Protein AF-A0A9D6C3I1-F1 (afdb_monomer_lite)

Sequence (187 aa):
MDRSTTITRRALVGTGAVFCLLPLALPAAAEMGEGPRGGEETDPPQPKAPPTEVVLVRDLTTMRPKDLTTLQERMRYGQARVAGFSPQMSISIVTLAYYDKSRARRLLRDMAALHTRADRVTRLRREIDTLGETLATIEKSTDALRARHLPERSGPIKEQNDLHFALSAFQTSVIHWSRHPMEGTLP

Secondary structure (DSSP, 8-state):
-----------------------------------------------PPPPPEEE-HHHHTTS-HHHHHHHHHHHHTTSEEETTS-HHHHHHHHHHHHH-HHHHHHHHHHHHH--SHHHHHHHHHHHHHHHHHHHHHHHHHHHHHHHTT--TTSHHHHHHHHHHHHHHHHHHHHHHHHHSTTTT---

Radius of gyration: 25.13 Å; chains: 1; bounding box: 39×58×82 Å

Foldseek 3Di:
DDDDDDDDDDDDDDDDDDDDDDDDDDDDDDDDDDDDDDDPPPDDPDPPDPDAAEAELVVLLVDDLVVLVVQLVCLVVSNYAYPQADSVLRNLLSLLSNLDSVVSVVLLVVLQPDDDLVVLLVSLVVVLVVLVVVLVVLVVVLVVCVVVVDPCPDPSNVVSVVNSVSSVSNSVSSVVCSVVSSGSDDD

Structure (mmCIF, N/CA/C/O backbone):
data_AF-A0A9D6C3I1-F1
#
_entry.id   AF-A0A9D6C3I1-F1
#
loop_
_atom_site.group_PDB
_atom_site.id
_atom_site.type_symbol
_atom_site.label_atom_id
_atom_site.label_alt_id
_atom_site.label_comp_id
_atom_site.label_asym_id
_atom_site.label_entity_id
_atom_site.label_seq_id
_atom_site.pdbx_PDB_ins_code
_atom_site.Cartn_x
_atom_site.Cartn_y
_atom_site.Cartn_z
_atom_site.occupancy
_atom_site.B_iso_or_equiv
_atom_site.auth_seq_id
_atom_site.auth_comp_id
_atom_site.auth_asym_id
_atom_site.auth_atom_id
_atom_site.pdbx_PDB_model_num
ATOM 1 N N . MET A 1 1 ? -4.232 -1.086 -36.752 1.00 41.22 1 MET A N 1
ATOM 2 C CA . MET A 1 1 ? -5.261 -0.275 -36.064 1.00 41.22 1 MET A CA 1
ATOM 3 C C . MET A 1 1 ? -4.637 0.265 -34.793 1.00 41.22 1 MET A C 1
ATOM 5 O O . MET A 1 1 ? -4.626 -0.412 -33.771 1.00 41.22 1 MET A O 1
ATOM 9 N N . ASP A 1 2 ? -4.030 1.439 -34.921 1.00 35.56 2 ASP A N 1
ATOM 10 C CA . ASP A 1 2 ? -3.275 2.122 -33.876 1.00 35.56 2 ASP A CA 1
ATOM 11 C C . ASP A 1 2 ? -4.185 2.663 -32.773 1.00 35.56 2 ASP A C 1
ATOM 13 O O . ASP A 1 2 ? -5.176 3.343 -33.042 1.00 35.56 2 ASP A O 1
ATOM 17 N N . ARG A 1 3 ? -3.829 2.397 -31.514 1.00 39.00 3 ARG A N 1
ATOM 18 C CA . ARG A 1 3 ? -4.368 3.115 -30.353 1.00 39.00 3 ARG A CA 1
ATOM 19 C C . ARG A 1 3 ? -3.275 4.020 -29.806 1.00 39.00 3 ARG A C 1
ATOM 21 O O . ARG A 1 3 ? -2.466 3.617 -28.980 1.00 39.00 3 ARG A O 1
ATOM 28 N N . SER A 1 4 ? -3.270 5.250 -30.307 1.00 34.41 4 SER A N 1
ATOM 29 C CA . SER A 1 4 ? -2.457 6.353 -29.804 1.00 34.41 4 SER A CA 1
ATOM 30 C C . SER A 1 4 ? -2.983 6.793 -28.434 1.00 34.41 4 SER A C 1
ATOM 32 O O . SER A 1 4 ? -4.024 7.441 -28.336 1.00 34.41 4 SER A O 1
ATOM 34 N N . THR A 1 5 ? -2.287 6.425 -27.359 1.00 44.44 5 THR A N 1
ATOM 35 C CA . THR A 1 5 ? -2.513 6.968 -26.013 1.00 44.44 5 THR A CA 1
ATOM 36 C C . THR A 1 5 ? -1.744 8.274 -25.854 1.00 44.44 5 THR A C 1
ATOM 38 O O . THR A 1 5 ? -0.527 8.285 -25.670 1.00 44.44 5 THR A O 1
ATOM 41 N N . THR A 1 6 ? -2.466 9.386 -25.917 1.00 42.09 6 THR A N 1
ATOM 42 C CA . THR A 1 6 ? -1.946 10.732 -25.673 1.00 42.09 6 THR A CA 1
ATOM 43 C C . THR A 1 6 ? -1.732 10.933 -24.169 1.00 42.09 6 THR A C 1
ATOM 45 O O . THR A 1 6 ? -2.676 11.201 -23.430 1.00 42.09 6 THR A O 1
ATOM 48 N N . ILE A 1 7 ? -0.491 10.785 -23.695 1.00 40.84 7 ILE A N 1
ATOM 49 C CA . ILE A 1 7 ? -0.081 11.199 -22.344 1.00 40.84 7 ILE A CA 1
ATOM 50 C C . ILE A 1 7 ? 0.506 12.607 -22.447 1.00 40.84 7 ILE A C 1
ATOM 52 O O . ILE A 1 7 ? 1.632 12.805 -22.908 1.00 40.84 7 ILE A O 1
ATOM 56 N N . THR A 1 8 ? -0.275 13.598 -22.024 1.00 44.50 8 THR A N 1
ATOM 57 C CA . THR A 1 8 ? 0.118 15.009 -22.007 1.00 44.50 8 THR A CA 1
ATOM 58 C C . THR A 1 8 ? 1.197 15.249 -20.948 1.00 44.50 8 THR A C 1
ATOM 60 O O . THR A 1 8 ? 1.003 15.003 -19.758 1.00 44.50 8 THR A O 1
ATOM 63 N N . ARG A 1 9 ? 2.360 15.724 -21.403 1.00 43.09 9 ARG A N 1
ATOM 64 C CA . ARG A 1 9 ? 3.526 16.108 -20.597 1.00 43.09 9 ARG A CA 1
ATOM 65 C C . ARG A 1 9 ? 3.456 17.581 -20.164 1.00 43.09 9 ARG A C 1
ATOM 67 O O . ARG A 1 9 ? 3.153 18.427 -20.992 1.00 43.09 9 ARG A O 1
ATOM 74 N N . ARG A 1 10 ? 3.960 17.828 -18.941 1.00 45.22 10 ARG A N 1
ATOM 75 C CA . ARG A 1 10 ? 4.652 19.036 -18.414 1.00 45.22 10 ARG A CA 1
ATOM 76 C C . ARG A 1 10 ? 3.873 20.357 -18.276 1.00 45.22 10 ARG A C 1
ATOM 78 O O . ARG A 1 10 ? 3.388 20.891 -19.257 1.00 45.22 10 ARG A O 1
ATOM 85 N N . ALA A 1 11 ? 4.006 20.991 -17.104 1.00 39.66 11 ALA A N 1
ATOM 86 C CA . ALA A 1 11 ? 4.887 22.156 -16.920 1.00 39.66 11 ALA A CA 1
ATOM 87 C C . ALA A 1 11 ? 5.048 22.508 -15.428 1.00 39.66 11 ALA A C 1
ATOM 89 O O . ALA A 1 11 ? 4.115 22.393 -14.642 1.00 39.66 11 ALA A O 1
ATOM 90 N N . LEU A 1 12 ? 6.268 22.911 -15.077 1.00 41.03 12 LEU A N 1
ATOM 91 C CA . LEU A 1 12 ? 6.766 23.304 -13.764 1.00 41.03 12 LEU A CA 1
ATOM 92 C C . LEU A 1 12 ? 7.268 24.743 -13.909 1.00 41.03 12 LEU A C 1
ATOM 94 O O . LEU A 1 12 ? 8.243 24.925 -14.625 1.00 41.03 12 LEU A O 1
ATOM 98 N N . VAL A 1 13 ? 6.598 25.719 -13.290 1.00 37.12 13 VAL A N 1
ATOM 99 C CA . VAL A 1 13 ? 7.014 27.118 -13.022 1.00 37.12 13 VAL A CA 1
ATOM 100 C C . VAL A 1 13 ? 6.026 27.616 -1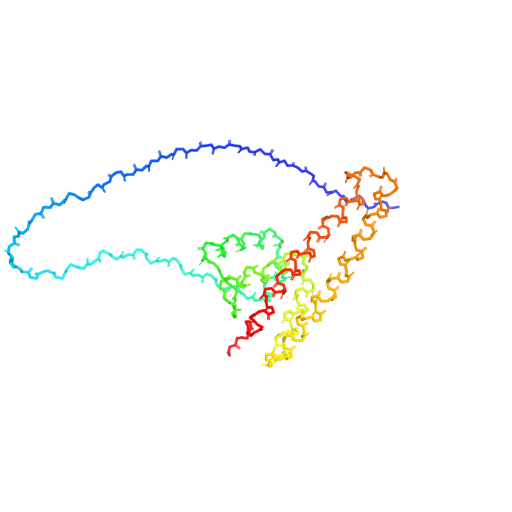1.943 1.00 37.12 13 VAL A C 1
ATOM 102 O O . VAL A 1 13 ? 4.847 27.305 -12.040 1.00 37.12 13 VAL A O 1
ATOM 105 N N . GLY A 1 14 ? 6.371 28.331 -10.877 1.00 36.03 14 GLY A N 1
ATOM 106 C CA . GLY A 1 14 ? 7.604 29.008 -10.530 1.00 36.03 14 GLY A CA 1
ATOM 107 C C . GLY A 1 14 ? 7.535 29.563 -9.105 1.00 36.03 14 GLY A C 1
ATOM 108 O O . GLY A 1 14 ? 6.493 29.598 -8.455 1.00 36.03 14 GLY A O 1
ATOM 109 N N . THR A 1 15 ? 8.714 29.953 -8.658 1.00 45.44 15 THR A N 1
ATOM 110 C CA . THR A 1 15 ? 9.074 30.733 -7.478 1.00 45.44 15 THR A CA 1
ATOM 111 C C . THR A 1 15 ? 8.155 31.930 -7.218 1.00 45.44 15 THR A C 1
ATOM 113 O O . THR A 1 15 ? 7.923 32.750 -8.100 1.00 45.44 15 THR A O 1
ATOM 116 N N . GLY A 1 16 ? 7.726 32.076 -5.964 1.00 34.53 16 GLY A N 1
ATOM 117 C CA . GLY A 1 16 ? 7.071 33.274 -5.446 1.00 34.53 16 GLY A CA 1
ATOM 118 C C . GLY A 1 16 ? 7.357 33.407 -3.955 1.00 34.53 16 GLY A C 1
ATOM 119 O O . GLY A 1 16 ? 6.726 32.748 -3.137 1.00 34.53 16 GLY A O 1
ATOM 120 N N . ALA A 1 17 ? 8.361 34.214 -3.621 1.00 44.56 17 ALA A N 1
ATOM 121 C CA . ALA A 1 17 ? 8.673 34.629 -2.262 1.00 44.56 17 ALA A CA 1
ATOM 122 C C . ALA A 1 17 ? 7.614 35.620 -1.763 1.00 44.56 17 ALA A C 1
ATOM 124 O O . ALA A 1 17 ? 7.318 36.572 -2.479 1.00 44.56 17 ALA A O 1
ATOM 125 N N . VAL A 1 18 ? 7.107 35.454 -0.536 1.00 45.47 18 VAL A N 1
ATOM 126 C CA . VAL A 1 18 ? 6.383 36.518 0.179 1.00 45.47 18 VAL A CA 1
ATOM 127 C C . VAL A 1 18 ? 6.698 36.454 1.678 1.00 45.47 18 VAL A C 1
ATOM 129 O O . VAL A 1 18 ? 6.250 35.566 2.392 1.00 45.47 18 VAL A O 1
ATOM 132 N N . PHE A 1 19 ? 7.523 37.424 2.081 1.00 40.31 19 PHE A N 1
ATOM 133 C CA . PHE A 1 19 ? 7.456 38.258 3.286 1.00 40.31 19 PHE A CA 1
ATOM 134 C C . PHE A 1 19 ? 7.206 37.625 4.667 1.00 40.31 19 PHE A C 1
ATOM 136 O O . PHE A 1 19 ? 6.090 37.280 5.046 1.00 40.31 19 PHE A O 1
ATOM 143 N N . CYS A 1 20 ? 8.266 37.663 5.481 1.00 40.25 20 CYS A N 1
ATOM 144 C CA . CYS A 1 20 ? 8.212 37.649 6.938 1.00 40.25 20 CYS A CA 1
ATOM 145 C C . CYS A 1 20 ? 7.523 38.912 7.474 1.00 40.25 20 CYS A C 1
ATOM 147 O O . CYS A 1 20 ? 7.971 40.019 7.180 1.00 40.25 20 CYS A O 1
ATOM 149 N N . LEU A 1 21 ? 6.536 38.745 8.355 1.00 38.53 21 LEU A N 1
ATOM 150 C CA . LEU A 1 21 ? 6.200 39.733 9.380 1.00 38.53 21 LEU A CA 1
ATOM 151 C C . LEU A 1 21 ? 5.993 39.003 10.713 1.00 38.53 21 LEU A C 1
ATOM 153 O O . LEU A 1 21 ? 4.966 38.370 10.943 1.00 38.53 21 LEU A O 1
ATOM 157 N N . LEU A 1 22 ? 7.014 39.085 11.571 1.00 37.41 22 LEU A N 1
ATOM 158 C CA . LEU A 1 22 ? 6.890 38.882 13.014 1.00 37.41 22 LEU A CA 1
ATOM 159 C C . LEU A 1 22 ? 6.053 40.026 13.603 1.00 37.41 22 LEU A C 1
ATOM 161 O O . LEU A 1 22 ? 6.364 41.185 13.323 1.00 37.41 22 LEU A O 1
ATOM 165 N N . PRO A 1 23 ? 5.136 39.754 14.539 1.00 39.78 23 PRO A N 1
ATOM 166 C CA . PRO A 1 23 ? 4.823 40.698 15.592 1.00 39.78 23 PRO A CA 1
ATOM 167 C C . PRO A 1 23 ? 5.753 40.438 16.784 1.00 39.78 23 PRO A C 1
ATOM 169 O O . PRO A 1 23 ? 5.700 39.393 17.431 1.00 39.78 23 PRO A O 1
ATOM 172 N N . LEU A 1 24 ? 6.613 41.419 17.056 1.00 45.72 24 LEU A N 1
ATOM 173 C CA . LEU A 1 24 ? 7.227 41.649 18.361 1.00 45.72 24 LEU A CA 1
ATOM 174 C C . LEU A 1 24 ? 6.121 41.903 19.393 1.00 45.72 24 LEU A C 1
ATOM 176 O O . LEU A 1 24 ? 5.363 42.859 19.249 1.00 45.72 24 LEU A O 1
ATOM 180 N N . ALA A 1 25 ? 6.086 41.112 20.460 1.00 37.19 25 ALA A N 1
ATOM 181 C CA . ALA A 1 25 ? 5.467 41.515 21.717 1.00 37.19 25 ALA A CA 1
ATOM 182 C C . ALA A 1 25 ? 6.249 40.886 22.878 1.00 37.19 25 ALA A C 1
ATOM 184 O O . ALA A 1 25 ? 6.186 39.680 23.110 1.00 37.19 25 ALA A O 1
ATOM 185 N N . LEU A 1 26 ? 7.040 41.716 23.565 1.00 47.72 26 LEU A N 1
ATOM 186 C CA . LEU A 1 26 ? 7.583 41.417 24.890 1.00 47.72 26 LEU A CA 1
ATOM 187 C C . LEU A 1 26 ? 6.434 41.292 25.904 1.00 47.72 26 LEU A C 1
ATOM 189 O O . LEU A 1 26 ? 5.450 42.021 25.780 1.00 47.72 26 LEU A O 1
ATOM 193 N N . PRO A 1 27 ? 6.641 40.566 27.011 1.00 42.28 27 PRO A N 1
ATOM 194 C CA . PRO A 1 27 ? 6.152 41.024 28.297 1.00 42.28 27 PRO A CA 1
ATOM 195 C C . PRO A 1 27 ? 7.333 41.460 29.167 1.00 42.28 27 PRO A C 1
ATOM 197 O O . PRO A 1 27 ? 8.237 40.686 29.483 1.00 42.28 27 PRO A O 1
ATOM 200 N N . ALA A 1 28 ? 7.315 42.744 29.519 1.00 39.56 28 ALA 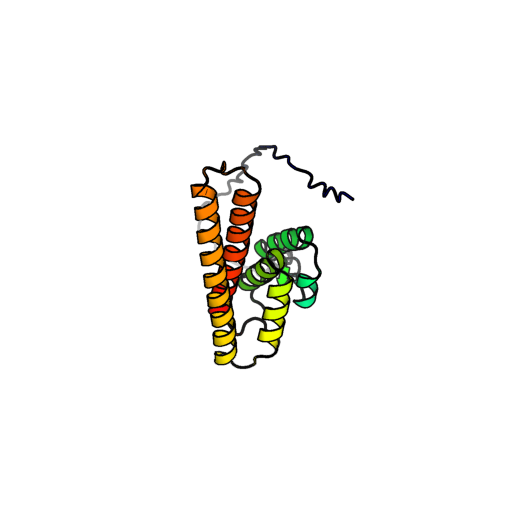A N 1
ATOM 201 C CA . ALA A 1 28 ? 8.132 43.311 30.574 1.00 39.56 28 ALA A CA 1
ATOM 202 C C . ALA A 1 28 ? 7.696 42.726 31.923 1.00 39.56 28 ALA A C 1
ATOM 204 O O . ALA A 1 28 ? 6.505 42.623 32.214 1.00 39.56 28 ALA A O 1
ATOM 205 N N . ALA A 1 29 ? 8.681 42.367 32.741 1.00 41.00 29 ALA A N 1
ATOM 206 C CA . ALA A 1 29 ? 8.491 42.146 34.163 1.00 41.00 29 ALA A CA 1
ATOM 207 C C . ALA A 1 29 ? 8.035 43.456 34.828 1.00 41.00 29 ALA A C 1
ATOM 209 O O . ALA A 1 29 ? 8.660 44.498 34.625 1.00 41.00 29 ALA A O 1
ATOM 210 N N . ALA A 1 30 ? 6.974 43.396 35.629 1.00 38.69 30 ALA A N 1
ATOM 211 C CA . ALA A 1 30 ? 6.632 44.422 36.607 1.00 38.69 30 ALA A CA 1
ATOM 212 C C . ALA A 1 30 ? 5.913 43.769 37.796 1.00 38.69 30 ALA A C 1
ATOM 214 O O . ALA A 1 30 ? 5.137 42.829 37.633 1.00 38.69 30 ALA A O 1
ATOM 215 N N . GLU A 1 31 ? 6.280 44.238 38.983 1.00 41.88 31 GLU A N 1
ATOM 216 C CA . 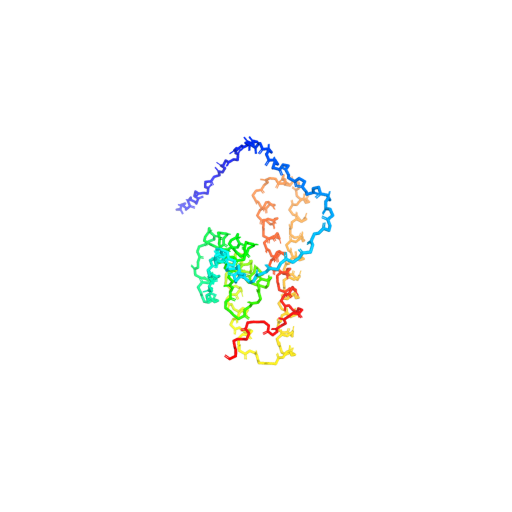GLU A 1 31 ? 6.054 43.643 40.295 1.00 41.88 31 GLU A CA 1
ATOM 217 C C . GLU A 1 31 ? 4.633 43.785 40.870 1.00 41.88 31 GLU A C 1
ATOM 219 O O . GLU A 1 31 ? 3.824 44.591 40.423 1.00 41.88 31 GLU A O 1
ATOM 224 N N . MET A 1 32 ? 4.416 42.974 41.915 1.00 40.91 32 MET A N 1
ATOM 225 C CA . MET A 1 32 ? 3.542 43.119 43.091 1.00 40.91 32 MET A CA 1
ATOM 226 C C . MET A 1 32 ? 2.524 44.275 43.137 1.00 40.91 32 MET A C 1
ATOM 228 O O . MET A 1 32 ? 2.875 45.450 43.195 1.00 40.91 32 MET A O 1
ATOM 232 N N . GLY A 1 33 ? 1.259 43.894 43.340 1.00 31.80 33 GLY A N 1
ATOM 233 C CA . GLY A 1 33 ? 0.201 44.739 43.893 1.00 31.80 33 GLY A CA 1
ATOM 234 C C . GLY A 1 33 ? -0.966 43.880 44.392 1.00 31.80 33 GLY A C 1
ATOM 235 O O . GLY A 1 33 ? -1.518 43.078 43.645 1.00 31.80 33 GLY A O 1
ATOM 236 N N . GLU A 1 34 ? -1.291 44.009 45.676 1.00 39.66 34 GLU A N 1
ATOM 237 C CA . GLU A 1 34 ? -2.331 43.285 46.416 1.00 39.66 34 GLU A CA 1
ATOM 238 C C . GLU A 1 34 ? -3.773 43.590 45.946 1.00 39.66 34 GLU A C 1
ATOM 240 O O . GLU A 1 34 ? -4.186 44.742 45.982 1.00 39.66 34 GLU A O 1
ATOM 245 N N . GLY A 1 35 ? -4.544 42.531 45.628 1.00 39.19 35 GLY A N 1
ATOM 246 C CA . GLY A 1 35 ? -6.014 42.348 45.763 1.00 39.19 35 GLY A CA 1
ATOM 247 C C . GLY A 1 35 ? -7.009 43.408 45.227 1.00 39.19 35 GLY A C 1
ATOM 248 O O . GLY A 1 35 ? -6.638 44.443 44.694 1.00 39.19 35 GLY A O 1
ATOM 249 N N . PRO A 1 36 ? -8.329 43.245 45.456 1.00 56.00 36 PRO A N 1
ATOM 250 C CA . PRO A 1 36 ? -9.191 42.067 45.308 1.00 56.00 36 PRO A CA 1
ATOM 251 C C . PRO A 1 36 ? -10.387 42.354 44.355 1.00 56.00 36 PRO A C 1
ATOM 253 O O . PRO A 1 36 ? -10.845 43.489 44.274 1.00 56.00 36 PRO A O 1
ATOM 256 N N . ARG A 1 37 ? -10.970 41.327 43.716 1.00 40.38 37 ARG A N 1
ATOM 257 C CA . ARG A 1 37 ? -12.417 41.158 43.396 1.00 40.38 37 ARG A CA 1
ATOM 258 C C . ARG A 1 37 ? -12.599 40.244 42.192 1.00 40.38 37 ARG A C 1
ATOM 260 O O . ARG A 1 37 ? -11.935 40.397 41.177 1.00 40.38 37 ARG A O 1
ATOM 267 N N . GLY A 1 38 ? -13.546 39.320 42.327 1.00 47.66 38 GLY A N 1
ATOM 268 C CA . GLY A 1 38 ? -13.945 38.423 41.259 1.00 47.66 38 GLY A CA 1
ATOM 269 C C . GLY A 1 38 ? -14.486 39.168 40.042 1.00 47.66 38 GLY A C 1
ATOM 270 O O . GLY A 1 38 ? -15.381 40.003 40.147 1.00 47.66 38 GLY A O 1
ATOM 271 N N . GLY A 1 39 ? -13.956 38.798 38.889 1.00 41.53 39 GLY A N 1
ATOM 272 C CA . GLY A 1 39 ? -14.714 38.659 37.663 1.00 41.53 39 GLY A CA 1
ATOM 273 C C . GLY A 1 39 ? -14.410 37.256 37.162 1.00 41.53 39 GLY A C 1
ATOM 274 O O . GLY A 1 39 ? -13.241 36.886 37.079 1.00 41.53 39 GLY A O 1
ATOM 275 N N . GLU A 1 40 ? -15.435 36.449 36.893 1.00 53.56 40 GLU A N 1
ATOM 276 C CA . GLU A 1 40 ? -15.267 35.327 35.974 1.00 53.56 40 GLU A CA 1
ATOM 277 C C . GLU A 1 40 ? -14.858 35.941 34.637 1.00 53.56 40 GLU A C 1
ATOM 279 O O . GLU A 1 40 ? -15.681 36.472 33.892 1.00 53.56 40 GLU A O 1
ATOM 284 N N . GLU A 1 41 ? -13.554 35.956 34.387 1.00 51.03 41 GLU A N 1
ATOM 285 C CA . GLU A 1 41 ? -12.990 36.260 33.087 1.00 51.03 41 GLU A CA 1
ATOM 286 C C . GLU A 1 41 ? -13.377 35.081 32.195 1.00 51.03 41 GLU A C 1
ATOM 288 O O . GLU A 1 41 ? -12.725 34.040 32.158 1.00 51.03 41 GLU A O 1
ATOM 293 N N . THR A 1 42 ? -14.550 35.181 31.568 1.00 59.91 42 THR A N 1
ATOM 294 C CA . THR A 1 42 ? -14.935 34.258 30.510 1.00 59.91 42 THR A CA 1
ATOM 295 C C . THR A 1 42 ? -13.913 34.429 29.402 1.00 59.91 42 THR A C 1
ATOM 297 O O . THR A 1 42 ? -13.973 35.419 28.667 1.00 59.91 42 THR A O 1
ATOM 300 N N . ASP A 1 43 ? -12.977 33.482 29.309 1.00 66.00 43 ASP A N 1
ATOM 301 C CA . ASP A 1 43 ? -12.080 33.358 28.167 1.00 66.00 43 AS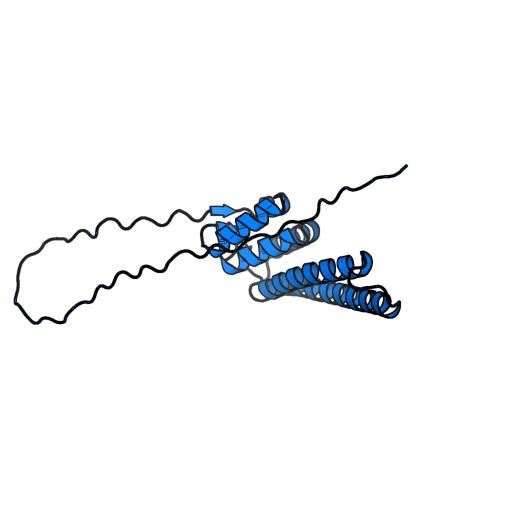P A CA 1
ATOM 302 C C . ASP A 1 43 ? -12.902 33.558 26.883 1.00 66.00 43 ASP A C 1
ATOM 304 O O . ASP A 1 43 ? -13.963 32.928 26.731 1.00 66.00 43 ASP A O 1
ATOM 308 N N . PRO A 1 44 ? -12.474 34.436 25.955 1.00 70.12 44 PRO A N 1
ATOM 309 C CA . PRO A 1 44 ? -13.165 34.585 24.686 1.00 70.12 44 PRO A CA 1
ATOM 310 C C . PRO A 1 44 ? -13.267 33.200 24.036 1.00 70.12 44 PRO A C 1
ATOM 312 O O . PRO A 1 44 ? -12.283 32.453 24.054 1.00 70.12 44 PRO A O 1
ATOM 315 N N . PRO A 1 45 ? -14.438 32.817 23.489 1.00 65.94 45 PRO A N 1
ATOM 316 C CA . PRO A 1 45 ? -14.644 31.477 22.965 1.00 65.94 45 PRO A CA 1
ATOM 317 C C . PRO A 1 45 ? -13.576 31.194 21.916 1.00 65.94 45 PRO A C 1
ATOM 319 O O . PRO A 1 45 ? -13.586 31.780 20.830 1.00 65.94 45 PRO A O 1
ATOM 322 N N . GLN A 1 46 ? -12.631 30.315 22.259 1.00 67.19 46 GLN A N 1
ATOM 323 C CA . GLN A 1 46 ? -11.584 29.944 21.326 1.00 67.19 46 GLN A CA 1
ATOM 324 C C . GLN A 1 46 ? -12.239 29.377 20.063 1.00 67.19 46 GLN A C 1
ATOM 326 O O . GLN A 1 46 ? -13.208 28.609 20.163 1.00 67.19 46 GLN A O 1
ATOM 331 N N . PRO A 1 47 ? -11.749 29.746 18.867 1.00 64.19 47 PRO A N 1
ATOM 332 C CA . PRO A 1 47 ? -12.285 29.215 17.628 1.00 64.19 47 PRO A CA 1
ATOM 333 C C . PRO A 1 47 ? -12.167 27.691 17.662 1.00 64.19 47 PRO A C 1
ATOM 335 O O . PRO A 1 47 ? -11.069 27.134 17.688 1.00 64.19 47 PRO A O 1
ATOM 338 N N . LYS A 1 48 ? -13.318 27.007 17.701 1.00 70.19 48 LYS A N 1
ATOM 339 C CA . LYS A 1 48 ? -13.371 25.545 17.660 1.00 70.19 48 LYS A CA 1
ATOM 340 C C . LYS A 1 48 ? -12.679 25.091 16.382 1.00 70.19 48 LYS A C 1
ATOM 342 O O . LYS A 1 48 ? -13.077 25.499 15.290 1.00 70.19 48 LYS A O 1
ATOM 347 N N . ALA A 1 49 ? -11.655 24.253 16.527 1.00 68.00 49 ALA A N 1
ATOM 348 C CA . ALA A 1 49 ? -11.008 23.630 15.385 1.00 68.00 49 ALA A CA 1
ATOM 349 C C . ALA A 1 49 ? -12.078 22.945 14.510 1.00 68.00 49 ALA A C 1
ATOM 351 O O . ALA A 1 49 ? -13.001 22.324 15.053 1.00 68.00 49 ALA A O 1
ATOM 352 N N . PRO A 1 50 ? -11.998 23.075 13.174 1.00 70.94 50 PRO A N 1
ATOM 353 C CA . PRO A 1 50 ? -12.965 22.447 12.289 1.00 70.94 50 PRO A CA 1
ATOM 354 C C . PRO A 1 50 ? -12.973 20.928 12.515 1.00 70.94 50 PRO A C 1
ATOM 356 O O . PRO A 1 50 ? -11.918 20.341 12.778 1.00 70.94 50 PRO A O 1
ATOM 359 N N . PRO A 1 51 ? -14.143 20.274 12.423 1.00 76.69 51 PRO A N 1
ATOM 360 C CA . PRO A 1 51 ? -14.237 18.839 12.642 1.00 76.69 51 PRO A CA 1
ATOM 361 C C . PRO A 1 51 ? -13.388 18.081 11.614 1.00 76.69 51 PRO A C 1
ATOM 363 O O . PRO A 1 51 ? -13.446 18.361 10.416 1.00 76.69 51 PRO A O 1
ATOM 366 N N . THR A 1 52 ? -12.609 17.101 12.081 1.00 86.50 52 THR A N 1
ATOM 367 C CA . THR A 1 52 ? -11.832 16.210 11.211 1.00 86.50 52 THR A CA 1
ATOM 368 C C . THR A 1 52 ? -12.775 15.357 10.363 1.00 86.50 52 THR A C 1
ATOM 370 O O . THR A 1 52 ? -13.596 14.609 10.897 1.00 86.50 52 THR A O 1
ATOM 373 N N . GLU A 1 53 ? -12.627 15.416 9.040 1.00 91.44 53 GLU A N 1
ATOM 374 C CA . GLU A 1 53 ? -13.364 14.556 8.115 1.00 91.44 53 GLU A CA 1
ATOM 375 C C . GLU A 1 53 ? -12.968 13.087 8.311 1.00 91.44 53 GLU A C 1
ATOM 377 O O . GLU A 1 53 ? -11.785 12.748 8.380 1.00 91.44 53 GLU A O 1
ATOM 382 N N . VAL A 1 54 ? -13.951 12.192 8.376 1.00 91.00 54 VAL A N 1
ATOM 383 C CA . VAL A 1 54 ? -13.709 10.750 8.479 1.00 91.00 54 VAL A CA 1
ATOM 384 C C . VAL A 1 54 ? -14.080 10.084 7.160 1.00 91.00 54 VAL A C 1
ATOM 386 O O . VAL A 1 54 ? -15.246 10.056 6.778 1.00 91.00 54 VAL A O 1
ATOM 389 N N . VAL A 1 55 ? -13.081 9.520 6.484 1.00 92.19 55 VAL A N 1
ATOM 390 C CA . VAL A 1 55 ? -13.228 8.845 5.189 1.00 92.19 55 VAL A CA 1
ATOM 391 C C . VAL A 1 55 ? -13.312 7.337 5.388 1.00 92.19 55 VAL A C 1
ATOM 393 O O . VAL A 1 55 ? -12.523 6.753 6.136 1.00 92.19 55 VAL A O 1
ATOM 396 N N . LEU A 1 56 ? -14.243 6.674 4.703 1.00 91.56 56 LEU A N 1
ATOM 397 C CA . LEU A 1 56 ? -14.358 5.221 4.771 1.00 91.56 56 LEU A CA 1
ATOM 398 C C . LEU A 1 56 ? -13.340 4.551 3.846 1.00 91.56 56 LEU A C 1
ATOM 400 O O . LEU A 1 56 ? -13.092 4.985 2.723 1.00 91.56 56 LEU A O 1
ATOM 404 N N . VAL A 1 57 ? -12.813 3.409 4.288 1.00 88.81 57 VAL A N 1
ATOM 405 C CA . VAL A 1 57 ? -11.842 2.602 3.527 1.00 88.81 57 VAL A CA 1
ATOM 406 C C . VAL A 1 57 ? -12.352 2.247 2.124 1.00 88.81 57 VAL A C 1
ATOM 408 O O . VAL A 1 57 ? -11.585 2.247 1.159 1.00 88.81 57 VAL A O 1
ATOM 411 N N . ARG A 1 58 ? -13.654 1.960 1.990 1.00 87.12 58 ARG A N 1
ATOM 412 C CA . ARG A 1 58 ? -14.271 1.608 0.701 1.00 87.12 58 ARG A CA 1
ATOM 413 C C . ARG A 1 58 ? -14.158 2.744 -0.323 1.00 87.12 58 ARG A C 1
ATOM 415 O O . ARG A 1 58 ? -13.876 2.465 -1.491 1.00 87.12 58 ARG A O 1
ATOM 422 N N . ASP A 1 59 ? -14.264 3.991 0.136 1.00 90.12 59 ASP A N 1
ATOM 423 C CA . ASP A 1 59 ? -14.283 5.184 -0.712 1.00 90.12 59 ASP A CA 1
ATOM 424 C C . ASP A 1 59 ? -12.890 5.452 -1.303 1.00 90.12 59 ASP A C 1
ATOM 426 O O . ASP A 1 59 ? -12.763 5.768 -2.490 1.00 90.12 59 ASP A O 1
ATOM 430 N N . LEU A 1 60 ? -11.827 5.194 -0.527 1.00 89.38 60 LEU A N 1
ATOM 431 C CA . LEU A 1 60 ? -10.429 5.361 -0.954 1.00 89.38 60 LEU A CA 1
ATOM 432 C C . LEU A 1 60 ? -10.113 4.593 -2.236 1.00 89.38 60 LEU A C 1
ATOM 434 O O . LEU A 1 60 ? -9.429 5.085 -3.131 1.00 89.38 60 LEU A O 1
ATOM 438 N N . THR A 1 61 ? -10.636 3.373 -2.351 1.00 79.81 61 THR A N 1
ATOM 439 C CA . THR A 1 61 ? -10.336 2.516 -3.504 1.00 79.81 61 THR A CA 1
ATOM 440 C C . THR A 1 61 ? -11.091 2.936 -4.770 1.00 79.81 61 THR A C 1
ATOM 442 O O . THR A 1 61 ? -10.786 2.437 -5.854 1.00 79.81 61 THR A O 1
ATOM 445 N N . THR A 1 62 ? -12.065 3.843 -4.650 1.00 88.25 62 THR A N 1
ATOM 446 C CA . THR A 1 62 ? -12.861 4.387 -5.764 1.00 88.25 62 THR A CA 1
ATOM 447 C C . THR A 1 62 ? -12.479 5.818 -6.150 1.00 88.25 62 THR A C 1
ATOM 449 O O . THR A 1 62 ? -12.717 6.218 -7.287 1.00 88.25 62 THR A O 1
ATOM 452 N N . MET A 1 63 ? -11.826 6.567 -5.256 1.00 91.69 63 MET A N 1
ATOM 453 C CA . MET A 1 63 ? -11.372 7.944 -5.494 1.00 91.69 63 MET A CA 1
ATOM 454 C C . MET A 1 63 ? -10.369 8.047 -6.646 1.00 91.69 63 MET A C 1
ATOM 456 O O . MET A 1 63 ? -9.573 7.134 -6.882 1.00 91.69 63 MET A O 1
ATOM 460 N N . ARG A 1 64 ? -10.352 9.167 -7.378 1.00 92.69 64 ARG A N 1
ATOM 461 C CA . ARG A 1 64 ? -9.341 9.397 -8.426 1.00 92.69 64 ARG A CA 1
ATOM 462 C C . ARG A 1 64 ? -7.993 9.740 -7.776 1.00 92.69 64 ARG A C 1
ATOM 464 O O . ARG A 1 64 ? -7.981 10.256 -6.663 1.00 92.69 64 ARG A O 1
ATOM 471 N N . PRO A 1 65 ? -6.853 9.513 -8.457 1.00 89.75 65 PRO A N 1
ATOM 472 C CA . PRO A 1 65 ? -5.535 9.816 -7.890 1.00 89.75 65 PRO A CA 1
ATOM 473 C C . PRO A 1 65 ? -5.397 11.258 -7.385 1.00 89.75 65 PRO A C 1
ATOM 475 O O . PRO A 1 65 ? -4.886 11.466 -6.293 1.00 89.75 65 PRO A O 1
ATOM 478 N N . LYS A 1 66 ? -5.940 12.238 -8.124 1.00 92.44 66 LYS A N 1
ATOM 479 C CA . LYS A 1 66 ? -5.957 13.649 -7.704 1.00 92.44 66 LYS A CA 1
ATOM 480 C C . LYS A 1 66 ? -6.685 13.850 -6.370 1.00 92.44 66 LYS A C 1
ATOM 482 O O . LYS A 1 66 ? -6.190 14.573 -5.513 1.00 92.44 66 LYS A O 1
ATOM 487 N N . ASP A 1 67 ? -7.827 13.187 -6.193 1.00 94.56 67 ASP A N 1
ATOM 488 C CA . ASP A 1 67 ? -8.621 13.291 -4.967 1.00 94.56 67 ASP A CA 1
ATOM 489 C C . ASP A 1 67 ? -7.874 12.645 -3.782 1.00 94.56 67 ASP A C 1
ATOM 491 O O . ASP A 1 67 ? -7.905 13.172 -2.673 1.00 94.56 67 ASP A O 1
ATOM 495 N N . LEU A 1 68 ? -7.134 11.552 -4.023 1.00 93.31 68 LEU A N 1
ATOM 496 C CA . LEU A 1 68 ? -6.276 10.910 -3.017 1.00 93.31 68 LEU A CA 1
ATOM 497 C C . LEU A 1 68 ? -5.101 11.803 -2.596 1.00 93.31 68 LEU A C 1
ATOM 499 O O . LEU A 1 68 ? -4.783 11.851 -1.411 1.00 93.31 68 LEU A O 1
ATOM 503 N N . THR A 1 69 ? -4.486 12.540 -3.527 1.00 93.00 69 THR A N 1
ATOM 504 C CA . THR A 1 69 ? -3.429 13.513 -3.204 1.00 93.00 69 THR A CA 1
ATOM 505 C C . THR A 1 69 ? -3.968 14.633 -2.317 1.00 93.00 69 THR A C 1
ATOM 507 O O . THR A 1 69 ? -3.404 14.897 -1.257 1.00 93.00 69 THR A O 1
ATOM 510 N N . THR A 1 70 ? -5.101 15.234 -2.693 1.00 93.94 70 THR A N 1
ATOM 511 C CA . THR A 1 70 ? -5.760 16.262 -1.874 1.00 93.94 70 THR A CA 1
ATOM 512 C C . THR A 1 70 ? -6.151 15.714 -0.503 1.00 93.94 70 THR A C 1
ATOM 514 O O . THR A 1 70 ? -5.955 16.378 0.512 1.00 93.94 70 THR A O 1
ATOM 517 N N . LEU A 1 71 ? -6.662 14.483 -0.436 1.00 93.88 71 LEU A N 1
ATOM 518 C CA . LEU A 1 71 ? -6.990 13.843 0.833 1.00 93.88 71 LEU A CA 1
ATOM 519 C C . LEU A 1 71 ? -5.746 13.636 1.710 1.00 93.88 71 LEU A C 1
ATOM 521 O O . LEU A 1 71 ? -5.791 13.909 2.908 1.00 93.88 71 LEU A O 1
ATOM 525 N N . GLN A 1 72 ? -4.629 13.201 1.126 1.00 92.56 72 GLN A N 1
ATOM 526 C CA . GLN A 1 72 ? -3.370 13.015 1.844 1.00 92.56 72 GLN A CA 1
ATOM 527 C C . GLN A 1 72 ? -2.831 14.335 2.413 1.00 92.56 72 GLN A C 1
ATOM 529 O O . GLN A 1 72 ? -2.355 14.360 3.548 1.00 92.56 72 GLN A O 1
ATOM 534 N N . GLU A 1 73 ? -2.927 15.436 1.666 1.00 92.31 73 GLU A N 1
ATOM 535 C CA . GLU A 1 73 ? -2.575 16.775 2.154 1.00 92.31 73 GLU A CA 1
ATOM 536 C C . GLU A 1 73 ? -3.450 17.178 3.342 1.00 92.31 73 GLU A C 1
ATOM 538 O O . GLU A 1 73 ? -2.933 17.557 4.391 1.00 92.31 73 GLU A O 1
ATOM 543 N N . ARG A 1 74 ? -4.769 16.999 3.234 1.00 93.56 74 ARG A N 1
ATOM 544 C CA . ARG A 1 74 ? -5.708 17.279 4.331 1.00 93.56 74 ARG A CA 1
ATOM 545 C C . ARG A 1 74 ? -5.408 16.449 5.581 1.00 93.56 74 ARG A C 1
ATOM 547 O O . ARG A 1 74 ? -5.495 16.970 6.691 1.00 93.56 74 ARG A O 1
ATOM 554 N N . MET A 1 75 ? -4.999 15.188 5.426 1.00 93.62 75 MET A N 1
ATOM 555 C CA . MET A 1 75 ? -4.569 14.341 6.548 1.00 93.62 75 MET A CA 1
ATOM 556 C C . MET A 1 75 ? -3.310 14.876 7.241 1.00 93.62 75 MET A C 1
ATOM 558 O O . MET A 1 75 ? -3.237 14.827 8.467 1.00 93.62 75 MET A O 1
ATOM 562 N N . ARG A 1 76 ? -2.346 15.439 6.495 1.00 89.94 76 ARG A N 1
ATOM 563 C CA . ARG A 1 76 ? -1.142 16.063 7.083 1.00 89.94 76 ARG A CA 1
ATOM 564 C C . ARG A 1 76 ? -1.479 17.262 7.968 1.00 89.94 76 ARG A C 1
ATOM 566 O O . ARG A 1 76 ? -0.794 17.484 8.958 1.00 89.94 76 ARG A O 1
ATOM 573 N N . TYR A 1 77 ? -2.542 17.993 7.638 1.00 89.75 77 TYR A N 1
ATOM 574 C CA . TYR A 1 77 ? -3.045 19.115 8.438 1.00 89.75 77 TYR A CA 1
ATOM 575 C C . TYR A 1 77 ? -4.074 18.700 9.505 1.00 89.75 77 TYR A C 1
ATOM 577 O O . TYR A 1 77 ? -4.718 19.562 10.096 1.00 89.75 77 TYR A O 1
ATOM 585 N N . GLY A 1 78 ? -4.279 17.398 9.743 1.00 88.38 78 GLY A N 1
ATOM 586 C CA . GLY A 1 78 ? -5.248 16.902 10.732 1.00 88.38 78 GLY A CA 1
ATOM 587 C C . GLY A 1 78 ? -6.719 17.138 10.360 1.00 88.38 78 GLY A C 1
ATOM 588 O O . GLY A 1 78 ? -7.610 16.979 11.193 1.00 88.38 78 GLY A O 1
ATOM 589 N N . GLN A 1 79 ? -6.993 17.501 9.106 1.00 92.50 79 GLN A N 1
ATOM 590 C CA . GLN A 1 79 ? -8.331 17.846 8.618 1.00 92.50 79 GLN A CA 1
ATOM 591 C C . GLN A 1 79 ? -9.122 16.630 8.134 1.00 92.50 79 GLN A C 1
ATOM 593 O O . GLN A 1 79 ? -10.330 16.729 7.933 1.00 92.50 79 GLN A O 1
ATOM 598 N N . ALA A 1 80 ? -8.456 15.494 7.922 1.00 94.06 80 ALA A N 1
ATOM 599 C CA . ALA A 1 80 ? -9.089 14.244 7.530 1.00 94.06 80 ALA A CA 1
ATOM 600 C C . ALA A 1 80 ? -8.386 13.041 8.174 1.00 94.06 80 ALA A C 1
ATOM 602 O O . ALA A 1 80 ? -7.208 13.113 8.524 1.00 94.06 80 ALA A O 1
ATOM 603 N N . ARG A 1 81 ? -9.094 11.918 8.297 1.00 94.62 81 ARG A N 1
ATOM 604 C CA . ARG A 1 81 ? -8.541 10.609 8.675 1.00 94.62 81 ARG A CA 1
ATOM 605 C C . ARG A 1 81 ? -9.356 9.473 8.067 1.00 94.62 81 ARG A C 1
ATOM 607 O O . ARG A 1 81 ? -10.513 9.658 7.699 1.00 94.62 81 ARG A O 1
ATOM 614 N N . VAL A 1 82 ? -8.771 8.284 7.995 1.00 94.44 82 VAL A N 1
ATOM 615 C CA . VAL A 1 82 ? -9.480 7.070 7.581 1.00 94.44 82 VAL A CA 1
ATOM 616 C C . VAL A 1 82 ? -10.156 6.443 8.801 1.00 94.44 82 VAL A C 1
ATOM 618 O O . VAL A 1 82 ? -9.554 6.313 9.867 1.00 94.44 82 VAL A O 1
ATOM 621 N N . ALA A 1 83 ? -11.419 6.048 8.657 1.00 92.06 83 ALA A N 1
ATOM 622 C CA . ALA A 1 83 ? -12.170 5.366 9.705 1.00 92.06 83 ALA A CA 1
ATOM 623 C C . ALA A 1 83 ? -11.444 4.094 10.178 1.00 92.06 83 ALA A C 1
ATOM 625 O O . ALA A 1 83 ? -11.029 3.274 9.361 1.00 92.06 83 ALA A O 1
ATOM 626 N N . GLY A 1 84 ? -11.309 3.928 11.496 1.00 91.19 84 GLY A N 1
ATOM 627 C CA . GLY A 1 84 ? -10.619 2.785 12.108 1.00 91.19 84 GLY A CA 1
ATOM 628 C C . GLY A 1 84 ? -9.090 2.892 12.145 1.00 91.19 84 GLY A C 1
ATOM 629 O O . GLY A 1 84 ? -8.451 2.009 12.710 1.00 91.19 84 GLY A O 1
ATOM 630 N N . PHE A 1 85 ? -8.501 3.959 11.598 1.00 94.44 85 PHE A N 1
ATOM 631 C CA . PHE A 1 85 ? -7.055 4.181 11.602 1.00 94.44 85 PHE A CA 1
ATOM 632 C C . PHE A 1 85 ? -6.679 5.449 12.374 1.00 94.44 85 PHE A C 1
ATOM 634 O O . PHE A 1 85 ? -7.431 6.430 12.439 1.00 94.44 85 PHE A O 1
ATOM 641 N N . SER A 1 86 ? -5.482 5.428 12.950 1.00 93.50 86 SER A N 1
ATOM 642 C CA . SER A 1 86 ? -4.807 6.594 13.505 1.00 93.50 86 SER A CA 1
ATOM 643 C C . SER A 1 86 ? -4.505 7.616 12.397 1.00 93.50 86 SER A C 1
ATOM 645 O O . SER A 1 86 ? -4.466 7.256 11.212 1.00 93.50 86 SER A O 1
ATOM 647 N N . PRO A 1 87 ? -4.275 8.902 12.728 1.00 91.50 87 PRO A N 1
ATOM 648 C CA . PRO A 1 87 ? -3.909 9.909 11.729 1.00 91.50 87 PRO A CA 1
ATOM 649 C C . PRO A 1 87 ? -2.677 9.504 10.908 1.00 91.50 87 PRO A C 1
ATOM 651 O O . PRO A 1 87 ? -2.670 9.619 9.684 1.00 91.50 87 PRO A O 1
ATOM 654 N N . GLN A 1 88 ? -1.666 8.937 11.571 1.00 90.81 88 GLN A N 1
ATOM 655 C CA . GLN A 1 88 ? -0.431 8.521 10.914 1.00 90.81 88 GLN A CA 1
ATOM 656 C C . GLN A 1 88 ? -0.659 7.335 9.967 1.00 90.81 88 GLN A C 1
ATOM 658 O O . GLN A 1 88 ? -0.183 7.344 8.831 1.00 90.81 88 GLN A O 1
ATOM 663 N N . MET A 1 89 ? -1.427 6.327 10.389 1.00 95.19 89 MET A N 1
ATOM 664 C CA . MET A 1 89 ? -1.748 5.193 9.521 1.00 95.19 89 MET A CA 1
ATOM 665 C C . MET A 1 89 ? -2.715 5.551 8.401 1.00 95.19 89 MET A C 1
ATOM 667 O O . MET A 1 89 ? -2.615 4.975 7.322 1.00 95.19 89 MET A O 1
ATOM 671 N N . SER A 1 90 ? -3.598 6.528 8.601 1.00 95.38 90 SER A N 1
ATOM 672 C CA . SER A 1 90 ? -4.493 7.030 7.553 1.00 95.38 90 SER A CA 1
ATOM 673 C C . SER A 1 90 ? -3.710 7.452 6.307 1.00 95.38 90 SER A C 1
ATOM 675 O O . SER A 1 90 ? -4.073 7.076 5.193 1.00 95.38 90 SER A O 1
ATOM 677 N N . ILE A 1 91 ? -2.573 8.131 6.500 1.00 94.75 91 ILE A N 1
ATOM 678 C CA . ILE A 1 91 ? -1.658 8.514 5.417 1.00 94.75 91 ILE A CA 1
ATOM 679 C C . ILE A 1 91 ? -1.101 7.272 4.711 1.00 94.75 91 ILE A C 1
ATOM 681 O O . ILE A 1 91 ? -1.072 7.229 3.480 1.00 94.75 91 ILE A O 1
ATOM 685 N N . SER A 1 92 ? -0.689 6.244 5.460 1.00 95.31 92 SER A N 1
ATOM 686 C CA . SER A 1 92 ? -0.221 4.978 4.880 1.00 95.31 92 SER A CA 1
ATOM 687 C C . SER A 1 92 ? -1.318 4.278 4.077 1.00 95.31 92 SER A C 1
ATOM 689 O O . SER A 1 92 ? -1.056 3.847 2.960 1.00 95.31 92 SER A O 1
ATOM 691 N N . ILE A 1 93 ? -2.558 4.220 4.571 1.00 95.94 93 ILE A N 1
ATOM 692 C CA . ILE A 1 93 ? -3.670 3.583 3.849 1.00 95.94 93 ILE A CA 1
ATOM 693 C C . ILE A 1 93 ? -4.002 4.329 2.551 1.00 95.94 93 ILE A C 1
ATOM 695 O O . ILE A 1 93 ? -4.198 3.695 1.511 1.00 95.94 93 ILE A O 1
ATOM 699 N N . VAL A 1 94 ? -4.002 5.665 2.569 1.00 95.94 94 VAL A N 1
ATOM 700 C CA . VAL A 1 94 ? -4.155 6.468 1.345 1.00 95.94 94 VAL A CA 1
ATOM 701 C C . VAL A 1 94 ? -2.997 6.223 0.380 1.00 95.94 94 VAL A C 1
ATOM 703 O O . VAL A 1 94 ? -3.228 6.068 -0.816 1.00 95.94 94 VAL A O 1
ATOM 706 N N . THR A 1 95 ? -1.769 6.106 0.888 1.00 95.19 95 THR A N 1
ATOM 707 C CA . THR A 1 95 ? -0.575 5.818 0.078 1.00 95.19 95 THR A CA 1
ATOM 708 C C . THR A 1 95 ? -0.686 4.463 -0.626 1.00 95.19 95 THR A C 1
ATOM 710 O O . THR A 1 95 ? -0.408 4.370 -1.822 1.00 95.19 95 THR A O 1
ATOM 713 N N . LEU A 1 96 ? -1.173 3.426 0.067 1.00 95.81 96 LEU A N 1
ATOM 714 C CA . LEU A 1 96 ? -1.456 2.124 -0.547 1.00 95.81 96 LEU A CA 1
ATOM 715 C C . LEU A 1 96 ? -2.458 2.267 -1.702 1.00 95.81 96 LEU A C 1
ATOM 717 O O . LEU A 1 96 ? -2.214 1.778 -2.806 1.00 95.81 96 LEU A O 1
ATOM 721 N N . ALA A 1 97 ? -3.572 2.965 -1.464 1.00 94.94 97 ALA A N 1
ATOM 722 C CA . ALA A 1 97 ? -4.606 3.179 -2.474 1.00 94.94 97 ALA A CA 1
ATOM 723 C C . ALA A 1 97 ? -4.127 4.048 -3.648 1.00 94.94 97 ALA A C 1
ATOM 725 O O . ALA A 1 97 ? -4.599 3.866 -4.767 1.00 94.94 97 ALA A O 1
ATOM 726 N N . TYR A 1 98 ? -3.199 4.976 -3.420 1.00 95.06 98 TYR A N 1
ATOM 727 C CA . TYR A 1 98 ? -2.639 5.829 -4.463 1.00 95.06 98 TYR A CA 1
ATOM 728 C C . TYR A 1 98 ? -1.785 5.030 -5.457 1.00 95.06 98 TYR A C 1
ATOM 730 O O . TYR A 1 98 ? -1.980 5.168 -6.664 1.00 95.06 98 TYR A O 1
ATOM 738 N N . TYR A 1 99 ? -0.888 4.169 -4.962 1.00 94.19 99 TYR A N 1
ATOM 739 C CA . TYR A 1 99 ? 0.064 3.447 -5.813 1.00 94.19 99 TYR A CA 1
ATOM 740 C C . TYR A 1 99 ? -0.494 2.158 -6.430 1.00 94.19 99 TYR A C 1
ATOM 742 O O . TYR A 1 99 ? -0.227 1.887 -7.597 1.00 94.19 99 TYR A O 1
ATOM 750 N N . ASP A 1 100 ? -1.295 1.374 -5.698 1.00 93.69 100 ASP A N 1
ATOM 751 C CA . ASP A 1 100 ? -1.934 0.166 -6.241 1.00 93.69 100 ASP A CA 1
ATOM 752 C C . ASP A 1 100 ? -3.303 -0.070 -5.589 1.00 93.69 100 ASP A C 1
ATOM 754 O O . ASP A 1 100 ? -3.453 -0.792 -4.600 1.00 93.69 100 ASP A O 1
ATOM 758 N N . LYS A 1 101 ? -4.345 0.527 -6.182 1.00 92.75 101 LYS A N 1
ATOM 759 C CA . LYS A 1 101 ? -5.739 0.417 -5.711 1.00 92.75 101 LYS A CA 1
ATOM 760 C C . LYS A 1 101 ? -6.217 -1.021 -5.571 1.00 92.75 101 LYS A C 1
ATOM 762 O O . LYS A 1 101 ? -6.944 -1.345 -4.631 1.00 92.75 101 LYS A O 1
ATOM 767 N N . SER A 1 102 ? -5.870 -1.868 -6.536 1.00 93.00 102 SER A N 1
ATOM 768 C CA . SER A 1 102 ? -6.367 -3.240 -6.602 1.00 93.00 102 SER A CA 1
ATOM 769 C C . SER A 1 102 ? -5.743 -4.084 -5.499 1.00 93.00 102 SER A C 1
ATOM 771 O O . SER A 1 102 ? -6.461 -4.796 -4.792 1.00 93.00 102 SER A O 1
ATOM 773 N N . ARG A 1 103 ? -4.425 -3.973 -5.307 1.00 95.50 103 ARG A N 1
ATOM 774 C CA . ARG A 1 103 ? -3.703 -4.646 -4.224 1.00 95.50 103 ARG A CA 1
ATOM 775 C C . ARG A 1 103 ? -4.094 -4.092 -2.860 1.00 95.50 103 ARG A C 1
ATOM 777 O O . ARG A 1 103 ? -4.399 -4.890 -1.980 1.00 95.50 103 ARG A O 1
ATOM 784 N N . ALA A 1 104 ? -4.203 -2.770 -2.709 1.00 95.12 104 ALA A N 1
ATOM 785 C CA . ALA A 1 104 ? -4.678 -2.138 -1.479 1.00 95.12 104 ALA A CA 1
ATOM 786 C C . ALA A 1 104 ? -6.064 -2.656 -1.082 1.00 95.12 104 ALA A C 1
ATOM 788 O O . ALA A 1 104 ? -6.257 -3.086 0.051 1.00 95.12 104 ALA A O 1
ATOM 789 N N . ARG A 1 105 ? -7.020 -2.697 -2.022 1.00 94.38 105 ARG A N 1
ATOM 790 C CA . ARG A 1 105 ? -8.375 -3.208 -1.766 1.00 94.38 105 ARG A CA 1
ATOM 791 C C . ARG A 1 105 ? -8.371 -4.665 -1.308 1.00 94.38 105 ARG A C 1
ATOM 793 O O . ARG A 1 105 ? -9.114 -4.999 -0.388 1.00 94.38 105 ARG A O 1
ATOM 800 N N . ARG A 1 106 ? -7.574 -5.527 -1.952 1.00 95.56 106 ARG A N 1
ATOM 801 C CA . ARG A 1 106 ? -7.435 -6.935 -1.542 1.00 95.56 106 ARG A CA 1
ATOM 802 C C . ARG A 1 106 ? -6.857 -7.030 -0.136 1.00 95.56 106 ARG A C 1
ATOM 804 O O . ARG A 1 106 ? -7.476 -7.649 0.715 1.00 95.56 106 ARG A O 1
ATOM 811 N N . LEU A 1 107 ? -5.747 -6.342 0.126 1.00 96.31 107 LEU A N 1
ATOM 812 C CA . LEU A 1 107 ? -5.101 -6.359 1.434 1.00 96.31 107 LEU A CA 1
ATOM 813 C C . LEU A 1 107 ? -6.034 -5.847 2.538 1.00 96.31 107 LEU A C 1
ATOM 815 O O . LEU A 1 107 ? -6.171 -6.495 3.565 1.00 96.31 107 LEU A O 1
ATOM 819 N N . LEU A 1 108 ? -6.724 -4.726 2.321 1.00 94.69 108 LEU A N 1
ATOM 820 C CA . LEU A 1 108 ? -7.678 -4.167 3.284 1.00 94.69 108 LEU A CA 1
ATOM 821 C C . LEU A 1 108 ? -8.833 -5.132 3.580 1.00 94.69 108 LEU A C 1
ATOM 823 O O . LEU A 1 108 ? -9.232 -5.267 4.734 1.00 94.69 108 LEU A O 1
ATOM 827 N N . ARG A 1 109 ? -9.345 -5.827 2.557 1.00 94.12 109 ARG A N 1
ATOM 828 C CA . ARG A 1 109 ? -10.383 -6.852 2.720 1.00 94.12 109 ARG A CA 1
ATOM 829 C C . ARG A 1 109 ? -9.873 -8.052 3.512 1.00 94.12 109 ARG A C 1
ATOM 831 O O . ARG A 1 109 ? -10.549 -8.472 4.444 1.00 94.12 109 ARG A O 1
ATOM 838 N N . ASP A 1 110 ? -8.698 -8.569 3.160 1.00 95.50 110 ASP A N 1
ATOM 839 C CA . ASP A 1 110 ? -8.075 -9.691 3.865 1.00 95.50 110 ASP A CA 1
ATOM 840 C C . ASP A 1 110 ? -7.875 -9.332 5.340 1.00 95.50 110 ASP A C 1
ATOM 842 O O . ASP A 1 110 ? -8.270 -10.077 6.225 1.00 95.50 110 ASP A O 1
ATOM 846 N N . MET A 1 111 ? -7.331 -8.145 5.614 1.00 95.75 111 MET A N 1
ATOM 847 C CA . MET A 1 111 ? -7.071 -7.673 6.972 1.00 95.75 111 MET A CA 1
ATOM 848 C C . MET A 1 111 ? -8.353 -7.476 7.785 1.00 95.75 111 MET A C 1
ATOM 850 O O . MET A 1 111 ? -8.344 -7.745 8.981 1.00 95.75 111 MET A O 1
ATOM 854 N N . ALA A 1 112 ? -9.455 -7.051 7.162 1.00 92.31 112 ALA A N 1
ATOM 855 C CA . ALA A 1 112 ? -10.751 -6.930 7.831 1.00 92.31 112 ALA A CA 1
ATOM 856 C C . ALA A 1 112 ? -11.352 -8.291 8.232 1.00 92.31 112 ALA A C 1
ATOM 858 O O . ALA A 1 112 ? -12.067 -8.364 9.226 1.00 92.31 112 ALA A O 1
ATOM 859 N N . ALA A 1 113 ? -11.045 -9.360 7.490 1.00 94.12 113 ALA A N 1
ATOM 860 C CA . ALA A 1 113 ? -11.489 -10.721 7.801 1.00 94.12 113 ALA A CA 1
ATOM 861 C C . ALA A 1 113 ? -10.646 -11.405 8.895 1.00 94.12 113 ALA A C 1
ATOM 863 O O . ALA A 1 113 ? -11.023 -12.460 9.399 1.00 94.12 113 ALA A O 1
ATOM 864 N N . LEU A 1 114 ? -9.494 -10.831 9.254 1.00 95.44 114 LEU A N 1
ATOM 865 C CA . LEU A 1 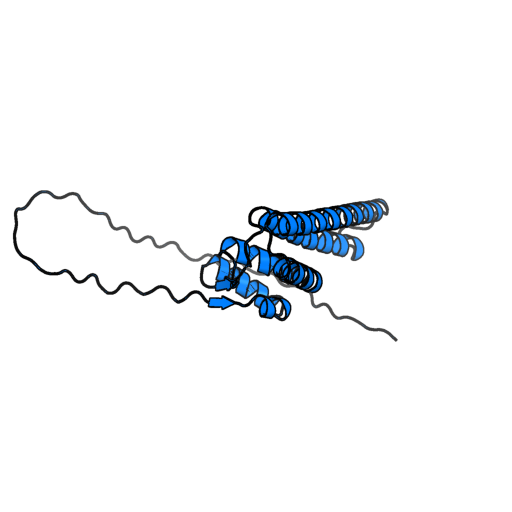114 ? -8.597 -11.377 10.266 1.00 95.44 114 LEU A CA 1
ATOM 866 C C . LEU A 1 114 ? -8.811 -10.668 11.607 1.00 95.44 114 LEU A C 1
ATOM 868 O O . LEU A 1 114 ? -8.651 -9.448 11.721 1.00 95.44 114 LEU A O 1
ATOM 872 N N . HIS A 1 115 ? -9.118 -11.454 12.638 1.00 92.38 115 HIS A N 1
ATOM 873 C CA . HIS A 1 115 ? -9.446 -10.944 13.973 1.00 92.38 115 HIS A CA 1
ATOM 874 C C . HIS A 1 115 ? -8.274 -11.001 14.956 1.00 92.38 115 HIS A C 1
ATOM 876 O O . HIS A 1 115 ? -8.242 -10.239 15.920 1.00 92.38 115 HIS A O 1
ATOM 882 N N . THR A 1 116 ? -7.289 -11.874 14.722 1.00 95.62 116 THR A N 1
ATOM 883 C CA . THR A 1 116 ? -6.144 -12.015 15.627 1.00 95.62 116 THR A CA 1
ATOM 884 C C . THR A 1 116 ? -4.961 -11.166 15.171 1.00 95.62 116 THR A C 1
ATOM 886 O O . THR A 1 116 ? -4.694 -10.993 13.978 1.00 95.62 116 THR A O 1
ATOM 889 N N . ARG A 1 117 ? -4.184 -10.668 16.140 1.00 96.00 117 ARG A N 1
ATOM 890 C CA . ARG A 1 117 ? -2.928 -9.957 15.861 1.00 96.00 117 ARG A CA 1
ATOM 891 C C . ARG A 1 117 ? -1.941 -10.833 15.083 1.00 96.00 117 ARG A C 1
ATOM 893 O O . ARG A 1 117 ? -1.268 -10.329 14.188 1.00 96.00 117 ARG A O 1
ATOM 900 N N . ALA A 1 118 ? -1.848 -12.118 15.425 1.00 97.06 118 ALA A N 1
ATOM 901 C CA . ALA A 1 118 ? -0.894 -13.050 14.827 1.00 97.06 118 ALA A CA 1
ATOM 902 C C . ALA A 1 118 ? -1.176 -13.291 13.335 1.00 97.06 118 ALA A C 1
ATOM 904 O O . ALA A 1 118 ? -0.263 -13.176 12.511 1.00 97.06 118 ALA A O 1
ATOM 905 N N . ASP A 1 119 ? -2.436 -13.533 12.970 1.00 97.44 119 ASP A N 1
ATOM 906 C CA . ASP A 1 119 ? -2.817 -13.772 11.574 1.00 97.44 119 ASP A CA 1
ATOM 907 C C . ASP A 1 119 ? -2.605 -12.522 10.722 1.00 97.44 119 ASP A C 1
ATOM 909 O O . ASP A 1 119 ? -2.059 -12.589 9.621 1.00 97.44 119 ASP A O 1
ATOM 913 N N . ARG A 1 120 ? -2.958 -11.352 11.265 1.00 97.56 120 ARG A N 1
ATOM 914 C CA . ARG A 1 120 ? -2.766 -10.049 10.613 1.00 97.56 120 ARG A CA 1
ATOM 915 C C . ARG A 1 120 ? -1.294 -9.744 10.353 1.00 97.56 120 ARG A C 1
ATOM 917 O O . ARG A 1 120 ? -0.936 -9.355 9.244 1.00 97.56 120 ARG A O 1
ATOM 924 N N . VAL A 1 121 ? -0.421 -9.969 11.338 1.00 97.81 121 VAL A N 1
ATOM 925 C CA . VAL A 1 121 ? 1.036 -9.834 11.154 1.00 97.81 121 VAL A CA 1
ATOM 926 C C . VAL A 1 121 ? 1.533 -10.798 10.082 1.00 97.81 121 VAL A C 1
ATOM 928 O O . VAL A 1 121 ? 2.306 -10.397 9.215 1.00 97.81 121 VAL A O 1
ATOM 931 N N . THR A 1 122 ? 1.067 -12.047 10.102 1.00 98.12 122 THR A N 1
ATOM 932 C CA . THR A 1 122 ? 1.455 -13.059 9.112 1.00 98.12 122 THR A CA 1
ATOM 933 C C . THR A 1 122 ? 1.034 -12.643 7.704 1.00 98.12 122 THR A C 1
ATOM 935 O O . THR A 1 122 ? 1.829 -12.725 6.769 1.00 98.12 122 THR A O 1
ATOM 938 N N . ARG A 1 123 ? -0.188 -12.125 7.542 1.00 98.12 123 ARG A N 1
ATOM 939 C CA . ARG A 1 123 ? -0.700 -11.638 6.258 1.00 98.12 123 ARG A CA 1
ATOM 940 C C . ARG A 1 123 ? 0.093 -10.445 5.726 1.00 98.12 123 ARG A C 1
ATOM 942 O O . ARG A 1 123 ? 0.394 -10.423 4.532 1.00 98.12 123 ARG A O 1
ATOM 949 N N . LEU A 1 124 ? 0.431 -9.482 6.587 1.00 98.06 124 LEU A N 1
ATOM 950 C CA . LEU A 1 124 ? 1.237 -8.315 6.213 1.00 98.06 124 LEU A CA 1
ATOM 951 C C . LEU A 1 124 ? 2.674 -8.712 5.858 1.00 98.06 124 LEU A C 1
ATOM 953 O O . LEU A 1 124 ? 3.194 -8.219 4.864 1.00 98.06 124 LEU A O 1
ATOM 957 N N . ARG A 1 125 ? 3.293 -9.644 6.596 1.00 98.19 125 ARG A N 1
ATOM 958 C CA . ARG A 1 125 ? 4.628 -10.177 6.266 1.00 98.19 125 ARG A CA 1
ATOM 959 C C . ARG A 1 125 ? 4.660 -10.825 4.887 1.00 98.19 125 ARG A C 1
ATOM 961 O O . ARG A 1 125 ? 5.473 -10.428 4.068 1.00 98.19 125 ARG A O 1
ATOM 968 N N . ARG A 1 126 ? 3.698 -11.704 4.584 1.00 98.31 126 ARG A N 1
ATOM 969 C CA . ARG A 1 126 ? 3.578 -12.312 3.245 1.00 98.31 126 ARG A CA 1
ATOM 970 C C . ARG A 1 126 ? 3.477 -11.266 2.132 1.00 98.31 126 ARG A C 1
ATOM 972 O O . ARG A 1 126 ? 4.044 -11.453 1.060 1.00 98.31 126 ARG A O 1
ATOM 979 N N . GLU A 1 127 ? 2.760 -10.167 2.376 1.00 98.12 127 GLU A N 1
ATOM 980 C CA . GLU A 1 127 ? 2.674 -9.063 1.412 1.00 98.12 127 GLU A CA 1
ATOM 981 C C . GLU A 1 127 ? 4.024 -8.356 1.232 1.00 98.12 127 GLU A C 1
ATOM 983 O O . GLU A 1 127 ? 4.416 -8.077 0.102 1.00 98.12 127 GLU A O 1
ATOM 988 N N . ILE A 1 128 ? 4.738 -8.087 2.330 1.00 98.31 128 ILE A N 1
ATOM 989 C CA . ILE A 1 128 ? 6.071 -7.464 2.318 1.00 98.31 128 ILE A CA 1
ATOM 990 C C . ILE A 1 128 ? 7.063 -8.332 1.541 1.00 98.31 128 ILE A C 1
ATOM 992 O O . ILE A 1 128 ? 7.787 -7.791 0.705 1.00 98.31 128 ILE A O 1
ATOM 996 N N . ASP A 1 129 ? 7.052 -9.645 1.775 1.00 98.06 129 ASP A N 1
ATOM 997 C CA . ASP A 1 129 ? 7.927 -10.611 1.105 1.00 98.06 129 ASP A CA 1
ATOM 998 C C . ASP A 1 129 ? 7.635 -10.647 -0.404 1.00 98.06 129 ASP A C 1
ATOM 1000 O O . ASP A 1 129 ? 8.534 -10.451 -1.220 1.00 98.06 129 ASP A O 1
ATOM 1004 N N . THR A 1 130 ? 6.354 -10.749 -0.780 1.00 97.62 130 THR A N 1
ATOM 1005 C CA . THR A 1 130 ? 5.913 -10.721 -2.189 1.00 97.62 130 THR A CA 1
ATOM 1006 C C . THR A 1 130 ? 6.347 -9.430 -2.897 1.00 97.62 130 THR A C 1
ATOM 1008 O O . THR A 1 130 ? 6.764 -9.440 -4.059 1.00 97.62 130 THR A O 1
ATOM 1011 N N . LEU A 1 131 ? 6.230 -8.284 -2.219 1.00 97.19 131 LEU A N 1
ATOM 1012 C CA . LEU A 1 131 ? 6.674 -6.996 -2.756 1.00 97.19 131 LEU A CA 1
ATOM 1013 C C . LEU A 1 131 ? 8.198 -6.942 -2.894 1.00 97.19 131 LEU A C 1
ATOM 1015 O O . LEU A 1 131 ? 8.681 -6.427 -3.898 1.00 97.19 131 LEU A O 1
ATOM 1019 N N . GLY A 1 132 ? 8.940 -7.509 -1.940 1.00 97.50 132 GLY A N 1
ATOM 1020 C CA . GLY A 1 132 ? 10.399 -7.612 -1.996 1.00 97.50 132 GLY A CA 1
ATOM 1021 C C . GLY A 1 132 ? 10.880 -8.419 -3.201 1.00 97.50 132 GLY A C 1
ATOM 1022 O O . GLY A 1 132 ? 11.748 -7.962 -3.941 1.00 97.50 132 GLY A O 1
ATOM 1023 N N . GLU A 1 133 ? 10.259 -9.567 -3.469 1.00 97.62 133 GLU A N 1
ATOM 1024 C CA . GLU A 1 133 ? 10.549 -10.384 -4.657 1.00 97.62 133 GLU A CA 1
ATOM 1025 C C . GLU A 1 133 ? 10.240 -9.638 -5.964 1.00 97.62 133 GLU A C 1
ATOM 1027 O O . GLU A 1 133 ? 11.009 -9.690 -6.931 1.00 97.62 133 GLU A O 1
ATOM 1032 N N . THR A 1 134 ? 9.127 -8.896 -5.987 1.00 96.19 134 THR A N 1
ATOM 1033 C CA . THR A 1 134 ? 8.728 -8.089 -7.149 1.00 96.19 134 THR A CA 1
ATOM 1034 C C . THR A 1 134 ? 9.734 -6.963 -7.405 1.00 96.19 134 THR A C 1
ATOM 1036 O O . THR A 1 134 ? 10.163 -6.772 -8.542 1.00 96.19 134 THR A O 1
ATOM 1039 N N . LEU A 1 135 ? 10.154 -6.247 -6.358 1.00 96.88 135 LEU A N 1
ATOM 1040 C CA . LEU A 1 135 ? 11.149 -5.175 -6.443 1.00 96.88 135 LEU A CA 1
ATOM 1041 C C . LEU A 1 135 ? 12.504 -5.698 -6.926 1.00 96.88 135 LEU A C 1
ATOM 1043 O O . LEU A 1 135 ? 13.059 -5.142 -7.869 1.00 96.88 135 LEU A O 1
ATOM 1047 N N . ALA A 1 136 ? 12.980 -6.818 -6.376 1.00 96.44 136 ALA A N 1
ATOM 1048 C CA . ALA A 1 136 ? 14.226 -7.447 -6.815 1.00 96.44 136 ALA A CA 1
ATOM 1049 C C . ALA A 1 136 ? 14.175 -7.877 -8.293 1.00 96.44 136 ALA A C 1
ATOM 1051 O O . ALA A 1 136 ? 15.177 -7.822 -9.007 1.00 96.44 136 ALA A O 1
ATOM 1052 N N . THR A 1 137 ? 13.003 -8.300 -8.775 1.00 96.50 137 THR A N 1
ATOM 1053 C CA . THR A 1 137 ? 12.802 -8.633 -10.192 1.00 96.50 137 THR A CA 1
ATOM 1054 C C . THR A 1 137 ? 12.885 -7.388 -11.075 1.00 96.50 137 THR A C 1
ATOM 1056 O O . THR A 1 137 ? 13.539 -7.430 -12.117 1.00 96.50 137 THR A O 1
ATOM 1059 N N . ILE A 1 138 ? 12.277 -6.276 -10.647 1.00 93.94 138 ILE A N 1
ATOM 1060 C CA . ILE A 1 138 ? 12.322 -4.993 -11.364 1.00 93.94 138 ILE A CA 1
ATOM 1061 C C . ILE A 1 138 ? 13.746 -4.438 -11.412 1.00 93.94 138 ILE A C 1
ATOM 1063 O O . ILE A 1 138 ? 14.184 -3.975 -12.463 1.00 93.94 138 ILE A O 1
ATOM 1067 N N . GLU A 1 139 ? 14.494 -4.514 -10.312 1.00 93.75 139 GLU A N 1
ATOM 1068 C CA . GLU A 1 139 ? 15.898 -4.087 -10.266 1.00 93.75 139 GLU A CA 1
ATOM 1069 C C . GLU A 1 139 ? 16.740 -4.866 -11.278 1.00 93.75 139 GLU A C 1
ATOM 1071 O O . GLU A 1 139 ? 17.383 -4.265 -12.138 1.00 93.75 139 GLU A O 1
ATOM 1076 N N . LYS A 1 140 ? 16.629 -6.202 -11.279 1.00 94.31 140 LYS A N 1
ATOM 1077 C CA . LYS A 1 140 ? 17.316 -7.060 -12.256 1.00 94.31 140 LYS A CA 1
ATOM 1078 C C . LYS A 1 140 ? 16.955 -6.707 -13.699 1.00 94.31 140 LYS A C 1
ATOM 1080 O O . LYS A 1 140 ? 17.840 -6.661 -14.555 1.00 94.31 140 LYS A O 1
ATOM 1085 N N . SER A 1 141 ? 15.677 -6.461 -13.999 1.00 90.12 141 SER A N 1
ATOM 1086 C CA . SER A 1 141 ? 15.282 -6.063 -15.354 1.00 90.12 141 SER A CA 1
ATOM 1087 C C . SER A 1 141 ? 15.751 -4.654 -15.717 1.00 90.12 141 SER A C 1
ATOM 1089 O O . SER A 1 141 ? 16.124 -4.426 -16.867 1.00 90.12 141 SER A O 1
ATOM 1091 N N . THR A 1 142 ? 15.810 -3.733 -14.755 1.00 89.69 142 THR A N 1
ATOM 1092 C CA . THR A 1 142 ? 16.322 -2.373 -14.967 1.00 89.69 142 THR A CA 1
ATOM 1093 C C . THR A 1 142 ? 17.812 -2.416 -15.285 1.00 89.69 142 THR A C 1
ATOM 1095 O O . THR A 1 142 ? 18.258 -1.789 -16.246 1.00 89.69 142 THR A O 1
ATOM 1098 N N . ASP A 1 143 ? 18.582 -3.213 -14.547 1.00 89.75 143 ASP A N 1
ATOM 1099 C CA . ASP A 1 143 ? 20.015 -3.390 -14.780 1.00 89.75 143 ASP A CA 1
ATOM 1100 C C . ASP A 1 143 ? 20.294 -4.059 -16.128 1.00 89.75 143 ASP A C 1
ATOM 1102 O O . ASP A 1 143 ? 21.181 -3.623 -16.864 1.00 89.75 143 ASP A O 1
ATOM 1106 N N . ALA A 1 144 ? 19.477 -5.038 -16.528 1.00 89.94 144 ALA A N 1
ATOM 1107 C CA . ALA A 1 144 ? 19.560 -5.636 -17.859 1.00 89.94 144 ALA A CA 1
ATOM 1108 C C . ALA A 1 144 ? 19.275 -4.622 -18.986 1.00 89.94 144 ALA A C 1
ATOM 1110 O O . ALA A 1 144 ? 19.886 -4.700 -20.052 1.00 89.94 144 ALA A O 1
ATOM 1111 N N . LEU A 1 145 ? 18.368 -3.660 -18.772 1.00 87.62 145 LEU A N 1
ATOM 1112 C CA . LEU A 1 145 ? 18.102 -2.574 -19.724 1.00 87.62 145 LEU A CA 1
ATOM 1113 C C . LEU A 1 145 ? 19.261 -1.569 -19.780 1.00 87.62 145 LEU A C 1
ATOM 1115 O O . LEU A 1 145 ? 19.646 -1.150 -20.873 1.00 87.62 145 LEU A O 1
ATOM 1119 N N . ARG A 1 146 ? 19.853 -1.220 -18.631 1.00 85.56 146 ARG A N 1
ATOM 1120 C CA . ARG A 1 146 ? 21.043 -0.353 -18.549 1.00 85.56 146 ARG A CA 1
ATOM 1121 C C . ARG A 1 146 ? 22.253 -0.982 -19.237 1.00 85.56 146 ARG A C 1
ATOM 1123 O O . ARG A 1 146 ? 22.951 -0.297 -19.979 1.00 85.56 146 ARG A O 1
ATOM 1130 N N . ALA A 1 147 ? 22.459 -2.288 -19.063 1.00 88.00 147 ALA A N 1
ATOM 1131 C CA . ALA A 1 147 ? 23.540 -3.041 -19.702 1.00 88.00 147 ALA A CA 1
ATOM 1132 C C . ALA A 1 147 ? 23.451 -3.039 -21.239 1.00 88.00 147 ALA A C 1
ATOM 1134 O O . ALA A 1 147 ? 24.457 -3.207 -21.920 1.00 88.00 147 ALA A O 1
ATOM 1135 N N . ARG A 1 148 ? 22.262 -2.794 -21.805 1.00 87.44 148 ARG A N 1
ATOM 1136 C CA . ARG A 1 148 ? 22.059 -2.612 -23.253 1.00 87.44 148 ARG A CA 1
ATOM 1137 C C . ARG A 1 148 ? 22.378 -1.189 -23.735 1.00 87.44 148 ARG A C 1
ATOM 1139 O O . ARG A 1 148 ? 22.035 -0.851 -24.863 1.00 87.44 148 ARG A O 1
ATOM 1146 N N . HIS A 1 149 ? 22.990 -0.354 -22.891 1.00 78.00 149 HIS A N 1
ATOM 1147 C CA . HIS A 1 149 ? 23.306 1.055 -23.154 1.00 78.00 149 HIS A CA 1
ATOM 1148 C C . HIS A 1 149 ? 22.097 1.897 -23.584 1.00 78.00 149 HIS A C 1
ATOM 1150 O O . HIS A 1 149 ? 22.233 2.894 -24.296 1.00 78.00 149 HIS A O 1
ATOM 1156 N N . LEU A 1 150 ? 20.895 1.518 -23.140 1.00 72.00 150 LEU A N 1
ATOM 1157 C CA . LEU A 1 150 ? 19.721 2.352 -23.348 1.00 72.00 150 LEU A CA 1
ATOM 1158 C C . LEU A 1 150 ? 19.874 3.634 -22.514 1.00 72.00 150 LEU A C 1
ATOM 1160 O O . LEU A 1 150 ? 20.224 3.556 -21.334 1.00 72.00 150 LEU A O 1
ATOM 1164 N N . PRO A 1 151 ? 19.598 4.822 -23.080 1.00 75.06 151 PRO A N 1
ATOM 1165 C CA . PRO A 1 151 ? 19.648 6.059 -22.314 1.00 75.06 151 PRO A CA 1
ATOM 1166 C C . PRO A 1 151 ? 18.653 5.993 -21.148 1.00 75.06 151 PRO A C 1
ATOM 1168 O O . PRO A 1 151 ? 17.543 5.491 -21.313 1.00 75.06 151 PRO A O 1
ATOM 1171 N N . GLU A 1 152 ? 18.994 6.549 -19.982 1.00 67.56 152 GLU A N 1
ATOM 1172 C CA . GLU A 1 152 ? 18.124 6.509 -18.787 1.00 67.56 152 GLU A CA 1
ATOM 1173 C C . GLU A 1 152 ? 16.744 7.145 -19.008 1.00 67.56 152 GLU A C 1
ATOM 1175 O O . GLU A 1 152 ? 15.763 6.794 -18.359 1.00 67.56 152 GLU A O 1
ATOM 1180 N N . ARG A 1 153 ? 16.657 8.077 -19.965 1.00 66.62 153 ARG A N 1
ATOM 1181 C CA . ARG A 1 153 ? 15.403 8.718 -20.387 1.00 66.62 153 ARG A CA 1
ATOM 1182 C C . ARG A 1 153 ? 14.606 7.896 -21.403 1.00 66.62 153 ARG A C 1
ATOM 1184 O O . ARG A 1 153 ? 13.583 8.379 -21.891 1.00 66.62 153 ARG A O 1
ATOM 1191 N N . SER A 1 154 ? 15.073 6.699 -21.752 1.00 73.31 154 SER A N 1
ATOM 1192 C CA . SER A 1 154 ? 14.309 5.756 -22.561 1.00 73.31 154 SER A CA 1
ATOM 1193 C C . SER A 1 154 ? 13.026 5.376 -21.822 1.00 73.31 154 SER A C 1
ATOM 1195 O O . SER A 1 154 ? 13.018 5.242 -20.596 1.00 73.31 154 SER A O 1
ATOM 1197 N N . GLY A 1 155 ? 11.932 5.230 -22.577 1.00 81.81 155 GLY A N 1
ATOM 1198 C CA . GLY A 1 155 ? 10.629 4.827 -22.035 1.00 81.81 155 GLY A CA 1
ATOM 1199 C C . GLY A 1 155 ? 10.727 3.631 -21.078 1.00 81.81 155 GLY A C 1
ATOM 1200 O O . GLY A 1 155 ? 10.295 3.771 -19.938 1.00 81.81 155 GLY A O 1
ATOM 1201 N N . PRO A 1 156 ? 11.407 2.529 -21.462 1.00 84.38 156 PRO A N 1
ATOM 1202 C CA . PRO A 1 156 ? 11.493 1.331 -20.630 1.00 84.38 156 PRO A CA 1
ATOM 1203 C C . PRO A 1 156 ? 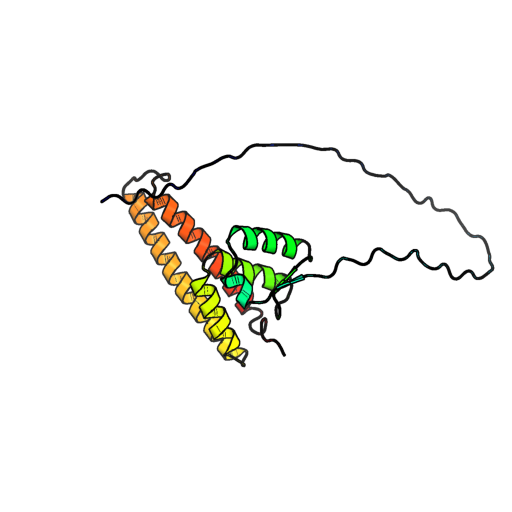12.183 1.543 -19.278 1.00 84.38 156 PRO A C 1
ATOM 1205 O O . PRO A 1 156 ? 11.660 1.104 -18.259 1.00 84.38 156 PRO A O 1
ATOM 1208 N N . ILE A 1 157 ? 13.333 2.231 -19.236 1.00 84.81 157 ILE A N 1
ATOM 1209 C CA . ILE A 1 157 ? 14.059 2.460 -17.971 1.00 84.81 157 ILE A CA 1
ATOM 1210 C C . ILE A 1 157 ? 13.254 3.384 -17.056 1.00 84.81 157 ILE A C 1
ATOM 1212 O O . ILE A 1 157 ? 13.133 3.125 -15.860 1.00 84.81 157 ILE A O 1
ATOM 1216 N N . LYS A 1 158 ? 12.663 4.444 -17.615 1.00 88.50 158 LYS A N 1
ATOM 1217 C CA . LYS A 1 158 ? 11.817 5.360 -16.848 1.00 88.50 158 LYS A CA 1
ATOM 1218 C C . LYS A 1 158 ? 10.596 4.644 -16.265 1.00 88.50 158 LYS A C 1
ATOM 1220 O O . LYS A 1 158 ? 10.308 4.829 -15.091 1.00 88.50 158 LYS A O 1
ATOM 1225 N N . GLU A 1 159 ? 9.902 3.832 -17.058 1.00 88.81 159 GLU A N 1
ATOM 1226 C CA . GLU A 1 159 ? 8.739 3.059 -16.606 1.00 88.81 159 GLU A CA 1
ATOM 1227 C C . GLU A 1 159 ? 9.099 2.085 -15.480 1.00 88.81 159 GLU A C 1
ATOM 1229 O O . GLU A 1 159 ? 8.361 1.985 -14.501 1.00 88.81 159 GLU A O 1
ATOM 1234 N N . GLN A 1 160 ? 10.252 1.416 -15.574 1.00 90.38 160 GLN A N 1
ATOM 1235 C CA . GLN A 1 160 ? 10.722 0.527 -14.510 1.00 90.38 160 GLN A CA 1
ATOM 1236 C C . GLN A 1 160 ? 11.061 1.282 -13.222 1.00 90.38 160 GLN A C 1
ATOM 1238 O O . GLN A 1 160 ? 10.665 0.844 -12.145 1.00 90.38 160 GLN A O 1
ATOM 1243 N N . ASN A 1 161 ? 11.726 2.435 -13.321 1.00 90.94 161 ASN A N 1
ATOM 1244 C CA . ASN A 1 161 ? 12.020 3.277 -12.161 1.00 90.94 161 ASN A CA 1
ATOM 1245 C C . ASN A 1 161 ? 10.738 3.824 -11.510 1.00 90.94 161 ASN A C 1
ATOM 1247 O O . ASN A 1 161 ? 10.613 3.800 -10.287 1.00 90.94 161 ASN A O 1
ATOM 1251 N N . ASP A 1 162 ? 9.775 4.287 -12.316 1.00 91.44 162 ASP A N 1
ATOM 1252 C CA . ASP A 1 162 ? 8.485 4.787 -11.827 1.00 91.44 162 ASP A CA 1
ATOM 1253 C C . ASP A 1 162 ? 7.714 3.662 -11.099 1.00 91.44 162 ASP A C 1
ATOM 1255 O O . ASP A 1 162 ? 7.129 3.888 -10.035 1.00 91.44 162 ASP A O 1
ATOM 1259 N N . LEU A 1 163 ? 7.763 2.430 -11.625 1.00 93.31 163 LEU A N 1
ATOM 1260 C CA . LEU A 1 163 ? 7.168 1.250 -10.992 1.00 93.31 163 LEU A CA 1
ATOM 1261 C C . LEU A 1 163 ? 7.891 0.852 -9.697 1.00 93.31 163 LEU A C 1
ATOM 1263 O O . LEU A 1 163 ? 7.231 0.567 -8.696 1.00 93.31 163 LEU A O 1
ATOM 1267 N N . HIS A 1 164 ? 9.228 0.843 -9.699 1.00 94.94 164 HIS A N 1
ATOM 1268 C CA . HIS A 1 164 ? 10.043 0.549 -8.515 1.00 94.94 164 HIS A CA 1
ATOM 1269 C C . HIS A 1 164 ? 9.717 1.516 -7.378 1.00 94.94 164 HIS A C 1
ATOM 1271 O O . HIS A 1 164 ? 9.388 1.085 -6.272 1.00 94.94 164 HIS A O 1
ATOM 1277 N N . PHE A 1 165 ? 9.688 2.817 -7.675 1.00 95.12 165 PHE A N 1
ATOM 1278 C CA . PHE A 1 165 ? 9.326 3.851 -6.711 1.00 95.12 165 PHE A CA 1
ATOM 1279 C C . PHE A 1 165 ? 7.923 3.629 -6.126 1.00 95.12 165 PHE A C 1
ATOM 1281 O O . PHE A 1 165 ? 7.750 3.650 -4.905 1.00 95.12 165 PHE A O 1
ATOM 1288 N N . ALA A 1 166 ? 6.928 3.369 -6.981 1.00 94.19 166 ALA A N 1
ATOM 1289 C CA . ALA A 1 166 ? 5.554 3.132 -6.548 1.00 94.19 166 ALA A CA 1
ATOM 1290 C C . ALA A 1 166 ? 5.437 1.915 -5.613 1.00 94.19 166 ALA A C 1
ATOM 1292 O O . ALA A 1 166 ? 4.805 1.995 -4.556 1.00 94.19 166 ALA A O 1
ATOM 1293 N N . LEU A 1 167 ? 6.075 0.796 -5.968 1.00 96.00 167 LEU A N 1
ATOM 1294 C CA . LEU A 1 167 ? 6.043 -0.426 -5.164 1.00 96.00 167 LEU A CA 1
ATOM 1295 C C . LEU A 1 167 ? 6.842 -0.298 -3.865 1.00 96.00 167 LEU A C 1
ATOM 1297 O O . LEU A 1 167 ? 6.406 -0.823 -2.843 1.00 96.00 167 LEU A O 1
ATOM 1301 N N . SER A 1 168 ? 7.951 0.439 -3.867 1.00 97.12 168 SER A N 1
ATOM 1302 C CA . SER A 1 168 ? 8.736 0.727 -2.662 1.00 97.12 168 SER A CA 1
ATOM 1303 C C . SER A 1 168 ? 7.946 1.578 -1.658 1.00 97.12 168 SER A C 1
ATOM 1305 O O . SER A 1 168 ? 7.882 1.266 -0.462 1.00 97.12 168 SER A O 1
ATOM 1307 N N . ALA A 1 169 ? 7.236 2.605 -2.136 1.00 95.88 169 ALA A N 1
ATOM 1308 C CA . ALA A 1 169 ? 6.355 3.416 -1.298 1.00 95.88 169 ALA A CA 1
ATOM 1309 C C . ALA A 1 169 ? 5.158 2.610 -0.754 1.00 95.88 169 ALA A C 1
ATOM 1311 O O . ALA A 1 169 ? 4.776 2.755 0.417 1.00 95.88 169 ALA A O 1
ATOM 1312 N N . PHE A 1 170 ? 4.595 1.715 -1.574 1.00 97.00 170 PHE A N 1
ATOM 1313 C CA . PHE A 1 170 ? 3.565 0.772 -1.141 1.00 97.00 170 PHE A CA 1
ATOM 1314 C C . PHE A 1 170 ? 4.105 -0.160 -0.046 1.00 97.00 170 PHE A C 1
ATOM 1316 O O . PHE A 1 170 ? 3.520 -0.238 1.033 1.00 97.00 170 PHE A O 1
ATOM 1323 N N . GLN A 1 171 ? 5.252 -0.807 -0.271 1.00 98.00 171 GLN A N 1
ATOM 1324 C CA . GLN A 1 171 ? 5.883 -1.720 0.685 1.00 98.00 171 GLN A CA 1
ATOM 1325 C C . GLN A 1 171 ? 6.188 -1.027 2.014 1.00 98.00 171 GLN A C 1
ATOM 1327 O O . GLN A 1 171 ? 5.860 -1.563 3.069 1.00 98.00 171 GLN A O 1
ATOM 1332 N N . THR A 1 172 ? 6.724 0.194 1.977 1.00 97.69 172 THR A N 1
ATOM 1333 C CA . THR A 1 172 ? 6.978 1.007 3.177 1.00 97.69 172 THR A CA 1
ATOM 1334 C C . THR A 1 172 ? 5.702 1.220 3.993 1.00 97.69 172 THR A C 1
ATOM 1336 O O . THR A 1 172 ? 5.711 1.101 5.219 1.00 97.69 172 THR A O 1
ATOM 1339 N N . SER A 1 173 ? 4.576 1.470 3.322 1.00 97.38 173 SER A N 1
ATOM 1340 C CA . SER A 1 173 ? 3.275 1.639 3.977 1.00 97.38 173 SER A CA 1
ATOM 1341 C C . SER A 1 173 ? 2.762 0.333 4.600 1.00 97.38 173 SER A C 1
ATOM 1343 O O . SER A 1 173 ? 2.199 0.360 5.695 1.00 97.38 173 SER A O 1
ATOM 1345 N N . VAL A 1 174 ? 3.009 -0.820 3.966 1.00 97.81 174 VAL A N 1
ATOM 1346 C CA . VAL A 1 174 ? 2.692 -2.144 4.538 1.00 97.81 174 VAL A CA 1
ATOM 1347 C C . VAL A 1 174 ? 3.587 -2.460 5.742 1.00 97.81 174 VAL A C 1
ATOM 1349 O O . VAL A 1 174 ? 3.087 -2.912 6.772 1.00 97.81 174 VAL A O 1
ATOM 1352 N N . ILE A 1 175 ? 4.893 -2.178 5.660 1.00 97.81 175 ILE A N 1
ATOM 1353 C CA . ILE A 1 175 ? 5.840 -2.323 6.779 1.00 97.81 175 ILE A CA 1
ATOM 1354 C C . ILE A 1 175 ? 5.378 -1.478 7.962 1.00 97.81 175 ILE A C 1
ATOM 1356 O O . ILE A 1 175 ? 5.351 -1.965 9.093 1.00 97.81 175 ILE A O 1
ATOM 1360 N N . HIS A 1 176 ? 4.973 -0.236 7.714 1.00 96.38 176 HIS A N 1
ATOM 1361 C CA . HIS A 1 176 ? 4.454 0.629 8.761 1.00 96.38 176 HIS A CA 1
ATOM 1362 C C . HIS A 1 176 ? 3.190 0.035 9.406 1.00 96.38 176 HIS A C 1
ATOM 1364 O O . HIS A 1 176 ? 3.143 -0.096 10.630 1.00 96.38 176 HIS A O 1
ATOM 1370 N N . TRP A 1 177 ? 2.238 -0.461 8.607 1.00 96.81 177 TRP A N 1
ATOM 1371 C CA . TRP A 1 177 ? 1.048 -1.142 9.131 1.00 96.81 177 TRP A CA 1
ATOM 1372 C C . TRP A 1 177 ? 1.387 -2.401 9.941 1.00 96.81 177 TRP A C 1
ATOM 1374 O O . TRP A 1 177 ? 0.744 -2.684 10.949 1.00 96.81 177 TRP A O 1
ATOM 1384 N N . SER A 1 178 ? 2.438 -3.139 9.572 1.00 96.69 178 SER A N 1
ATOM 1385 C CA . SER A 1 178 ? 2.846 -4.357 10.288 1.00 96.69 178 SER A CA 1
ATOM 1386 C C . SER A 1 178 ? 3.268 -4.113 11.741 1.00 96.69 178 SER A C 1
ATOM 1388 O O . SER A 1 178 ? 3.204 -5.033 12.558 1.00 96.69 178 SER A O 1
ATOM 1390 N N . ARG A 1 179 ? 3.637 -2.871 12.085 1.00 95.94 179 ARG A N 1
ATOM 1391 C CA . ARG A 1 179 ? 3.944 -2.446 13.462 1.00 95.94 179 ARG A CA 1
ATOM 1392 C C . ARG A 1 179 ? 2.679 -2.234 14.293 1.00 95.94 179 ARG A C 1
ATOM 1394 O O . ARG A 1 179 ? 2.689 -2.480 15.497 1.00 95.94 179 ARG A O 1
ATOM 1401 N N . HIS A 1 180 ? 1.580 -1.868 13.637 1.00 95.56 180 HIS A N 1
ATOM 1402 C CA . HIS A 1 180 ? 0.277 -1.606 14.246 1.00 95.56 180 HIS A CA 1
ATOM 1403 C C . HIS A 1 180 ? -0.814 -2.443 13.562 1.00 95.56 180 HIS A C 1
ATOM 1405 O O . HIS A 1 180 ? -1.773 -1.905 13.008 1.00 95.56 180 HIS A O 1
ATOM 1411 N N . PRO A 1 181 ? -0.692 -3.784 13.584 1.00 95.25 181 PRO A N 1
ATOM 1412 C CA . PRO A 1 181 ? -1.510 -4.666 12.755 1.00 95.25 181 PRO A CA 1
ATOM 1413 C C . PRO A 1 181 ? -2.998 -4.556 13.081 1.00 95.25 181 PRO A C 1
ATOM 1415 O O . PRO A 1 181 ? -3.809 -4.781 12.192 1.00 95.25 181 PRO A O 1
ATOM 1418 N N . MET A 1 182 ? -3.358 -4.197 14.318 1.00 95.38 182 MET A N 1
ATOM 1419 C CA . MET A 1 182 ? -4.748 -4.070 14.767 1.00 95.38 182 MET A CA 1
ATOM 1420 C C . MET A 1 182 ? -5.438 -2.796 14.275 1.00 95.38 182 MET A C 1
ATOM 1422 O O . MET A 1 182 ? -6.650 -2.689 14.386 1.00 95.38 182 MET A O 1
ATOM 1426 N N . GLU A 1 183 ? -4.721 -1.841 13.684 1.00 93.81 183 GLU A N 1
ATOM 1427 C CA . GLU A 1 183 ? -5.391 -0.690 13.084 1.00 93.81 183 GLU A CA 1
ATOM 1428 C C . GLU A 1 183 ? -6.300 -1.102 11.924 1.00 93.81 183 GLU A C 1
ATOM 1430 O O . GLU A 1 183 ? -5.976 -2.006 11.148 1.00 93.81 183 GLU A O 1
ATOM 1435 N N . GLY A 1 184 ? -7.450 -0.441 11.811 1.00 88.38 184 GLY A N 1
ATOM 1436 C CA . GLY A 1 184 ? -8.499 -0.771 10.853 1.00 88.38 184 GLY A CA 1
ATOM 1437 C C . GLY A 1 184 ? -9.493 -1.822 11.341 1.00 88.38 184 GLY A C 1
ATOM 1438 O O . GLY A 1 184 ? -10.401 -2.168 10.590 1.00 88.38 184 GLY A O 1
ATOM 1439 N N . THR A 1 185 ? -9.360 -2.339 12.568 1.00 83.12 185 THR A N 1
ATOM 1440 C CA . THR A 1 185 ? -10.486 -3.000 13.243 1.00 83.12 185 THR A CA 1
ATOM 1441 C C . THR A 1 185 ? -11.399 -1.914 13.792 1.00 83.12 185 THR A C 1
ATOM 1443 O O . THR A 1 185 ? -11.051 -1.247 14.767 1.00 83.12 185 THR A O 1
ATOM 1446 N N . LEU A 1 186 ? -12.546 -1.689 13.154 1.00 62.50 186 LEU A N 1
ATOM 1447 C CA . LEU A 1 186 ? -13.624 -0.997 13.854 1.00 62.50 186 LEU A CA 1
ATOM 1448 C C . LEU A 1 186 ? -14.092 -1.916 15.002 1.00 62.50 186 LEU A C 1
ATOM 1450 O O . LEU A 1 186 ? -14.131 -3.131 14.783 1.00 62.50 186 LEU A O 1
ATOM 1454 N N . PRO A 1 187 ? -14.353 -1.378 16.206 1.00 50.91 187 PRO A N 1
ATOM 1455 C CA . PRO A 1 187 ? -15.051 -2.125 17.247 1.00 50.91 187 PRO A CA 1
ATOM 1456 C C . PRO A 1 187 ? -16.457 -2.536 16.793 1.00 50.91 187 PRO A C 1
ATOM 1458 O O . PRO A 1 187 ? -17.031 -1.834 15.924 1.00 50.91 187 PRO A O 1
#

pLDDT: mean 79.65, std 21.89, range [31.8, 98.31]